Protein AF-A0A5N5MKS0-F1 (afdb_monomer_lite)

pLDDT: mean 75.59, std 17.64, range [31.53, 95.44]

Sequence (268 aa):
MIFVGVRLFLLSFLGSSYALIPKCFQMKEEIYHLQHSLISESNVTTLADGNGLYDPECDPSGLFKAKQCNNSDVCWCVDSAGVRQSDNGDRNLQCEEPAGQNWVRIEMKHKETSNPLEPSQLQRAIASAIQERDNVDPNLNSKTEVKYDVDARLITIEVRKNPDDQTQDLSLLTYYMEKDVVVQSLFNDQMKFEPTVEGEKLEIESIMVYYVDEKEPTKSKQTLTTGFLTATGVFVMATCVGLLILFLIRRQKRNQYEKAQTSEMEEI

Secondary structure (DSSP, 8-state):
------------------PPPPHHHHHHHHHHHHHHSS---TTHHHHHHHTT-----B-TTSPBPSEEE-TTS-EEEB-TT--B-S--B-TT---PPPPPEEEEEEEEEEPP-SSPPPHHHHHHHHHHHHHTSTTS-TTGGGGEEEEEETTTTEEEEEEEPPTT-TT--HHHHHHHHHHHHHT-TTSTT------EETTEE--EEEEEEEEEESS----------THHHHHHHHHHHHHHHHHHHHHHHHHHHHHHHHHHHHHTTS--

InterPro domains:
  IPR000716 Thyroglobulin type-1 [PF00086] (44-92)
  IPR000716 Thyroglobulin type-1 [PS00484] (54-82)
  IPR000716 Thyroglobulin type-1 [PS51162] (21-95)
  IPR000716 Thyroglobulin type-1 [SM00211] (55-99)
  IPR000716 Thyroglobulin type-1 [cd00191] (23-84)
  IPR036857 Thyroglobulin type-1 superfamily [G3DSA:4.10.800.10] (23-97)
  IPR036857 Thyroglobulin type-1 superfamily [SSF57610] (30-98)
  IPR043406 Transmembrane glycoprotein EPCAM/Trop-2 [PTHR14168] (42-267)
  IPR049420 EPCAM/Trop-2, C-terminal [PF21283] (102-213)

Foldseek 3Di:
DDDDDDDPDDDDDDPPPPPFQAPLVVLQVVLVCVVVVDPPDPCSQVVQVVVLGDNFDADPVSWGDQWGADPVQWIFGAARLSGTLADTDGPPFDGDHHFAFQKKKKKWAWDDDPDQADFVLVQVLVLVLLCPPPPDDVPQSVAWDWGADRVRSMIMIMTGDDPVDPPDHVSSSVSVLQCLQVVDPPDDDDHRSFGAGPNDTIRTDDMDMDTHGPDRRDYGPDPPDPVVVVVVVVVVVVVVVVVVVVVVVVVVVVVVVVVVVVVVVVPD

Radius of gyration: 33.26 Å; chains: 1; bounding box: 76×48×132 Å

Organism: Pangasianodon hypophthalmus (NCBI:txid310915)

Structure (mmCIF, N/CA/C/O backbone):
data_AF-A0A5N5MKS0-F1
#
_entry.id   AF-A0A5N5MKS0-F1
#
loop_
_atom_site.group_PDB
_atom_site.id
_atom_site.type_symbol
_atom_site.label_atom_id
_atom_site.label_alt_id
_atom_site.label_comp_id
_atom_site.label_asym_id
_atom_site.label_entity_id
_atom_site.label_seq_id
_atom_site.pdbx_PDB_ins_code
_atom_site.Cartn_x
_atom_site.Cartn_y
_atom_site.Cartn_z
_atom_site.occupancy
_atom_site.B_iso_or_equiv
_atom_site.auth_seq_id
_atom_site.auth_comp_id
_atom_site.auth_asym_id
_atom_site.auth_atom_id
_atom_site.pdbx_PDB_model_num
ATOM 1 N N . MET A 1 1 ? 50.842 -13.269 32.627 1.00 35.91 1 MET A N 1
ATOM 2 C CA . MET A 1 1 ? 49.397 -13.585 32.683 1.00 35.91 1 MET A CA 1
ATOM 3 C C . MET A 1 1 ? 48.775 -12.574 33.642 1.00 35.91 1 MET A C 1
ATOM 5 O O . MET A 1 1 ? 48.869 -12.780 34.836 1.00 35.91 1 MET A O 1
ATOM 9 N N . ILE A 1 2 ? 48.462 -11.326 33.278 1.00 32.47 2 ILE A N 1
ATOM 10 C CA . ILE A 1 2 ? 47.401 -10.824 32.380 1.00 32.47 2 ILE A CA 1
ATOM 11 C C . ILE A 1 2 ? 46.098 -11.615 32.524 1.00 32.47 2 ILE A C 1
ATOM 13 O O . ILE A 1 2 ? 45.959 -12.638 31.872 1.00 32.47 2 ILE A O 1
ATOM 17 N N . PHE A 1 3 ? 45.198 -11.133 33.385 1.00 31.53 3 PHE A N 1
ATOM 18 C CA . PHE A 1 3 ? 43.784 -10.866 33.082 1.00 31.53 3 PHE A CA 1
ATOM 19 C C . PHE A 1 3 ? 43.239 -9.944 34.190 1.00 31.53 3 PHE A C 1
ATOM 21 O O . PHE A 1 3 ? 42.878 -10.383 35.277 1.00 31.53 3 PHE A O 1
ATOM 28 N N . VAL A 1 4 ? 43.262 -8.635 33.927 1.00 37.81 4 VAL A N 1
ATOM 29 C CA . VAL A 1 4 ? 42.547 -7.622 34.715 1.00 37.81 4 VAL A CA 1
ATOM 30 C C . VAL A 1 4 ? 41.103 -7.634 34.219 1.00 37.81 4 VAL A C 1
ATOM 32 O O . VAL A 1 4 ? 40.864 -7.435 33.030 1.00 37.81 4 VAL A O 1
ATOM 35 N N . GLY A 1 5 ? 40.158 -7.915 35.117 1.00 38.06 5 GLY A N 1
ATOM 36 C CA . GLY A 1 5 ? 38.727 -7.894 34.828 1.00 38.06 5 GLY A CA 1
ATOM 37 C C . GLY A 1 5 ? 38.269 -6.495 34.427 1.00 38.06 5 GLY A C 1
ATOM 38 O O . GLY A 1 5 ? 38.367 -5.549 35.207 1.00 38.06 5 GLY A O 1
ATOM 39 N N . VAL A 1 6 ? 37.770 -6.368 33.200 1.00 35.69 6 VAL A N 1
ATOM 40 C CA . VAL A 1 6 ? 37.186 -5.138 32.668 1.00 35.69 6 VAL A CA 1
ATOM 41 C C . VAL A 1 6 ? 35.664 -5.285 32.644 1.00 35.69 6 VAL A C 1
ATOM 43 O O . VAL A 1 6 ? 35.131 -6.121 31.928 1.00 35.69 6 VAL A O 1
ATOM 46 N N . ARG A 1 7 ? 35.018 -4.410 33.426 1.00 38.38 7 ARG A N 1
ATOM 47 C CA . ARG A 1 7 ? 33.673 -3.821 33.272 1.00 38.38 7 ARG A CA 1
ATOM 48 C C . ARG A 1 7 ? 32.460 -4.750 33.115 1.00 38.38 7 ARG A C 1
ATOM 50 O O . ARG A 1 7 ? 32.140 -5.192 32.021 1.00 38.38 7 ARG A O 1
ATOM 57 N N . LEU A 1 8 ? 31.630 -4.769 34.159 1.00 33.78 8 LEU A N 1
ATOM 58 C CA . LEU A 1 8 ? 30.174 -4.732 33.996 1.00 33.78 8 LEU A CA 1
ATOM 59 C C . LEU A 1 8 ? 29.645 -3.490 34.732 1.00 33.78 8 LEU A C 1
ATOM 61 O O . LEU A 1 8 ? 29.264 -3.539 35.896 1.00 33.78 8 LEU A O 1
ATOM 65 N N . PHE A 1 9 ? 29.741 -2.339 34.066 1.00 37.03 9 PHE A N 1
ATOM 66 C CA . PHE A 1 9 ? 29.110 -1.088 34.486 1.00 37.03 9 PHE A CA 1
ATOM 67 C C . PHE A 1 9 ? 27.905 -0.854 33.568 1.00 37.03 9 PHE A C 1
ATOM 69 O O . PHE A 1 9 ? 28.087 -0.754 32.360 1.00 37.03 9 PHE A O 1
ATOM 76 N N . LEU A 1 10 ? 26.715 -0.801 34.177 1.00 40.38 10 LEU A N 1
ATOM 77 C CA . LEU A 1 10 ? 25.521 -0.037 33.786 1.00 40.38 10 LEU A CA 1
ATOM 78 C C . LEU A 1 10 ? 25.235 0.151 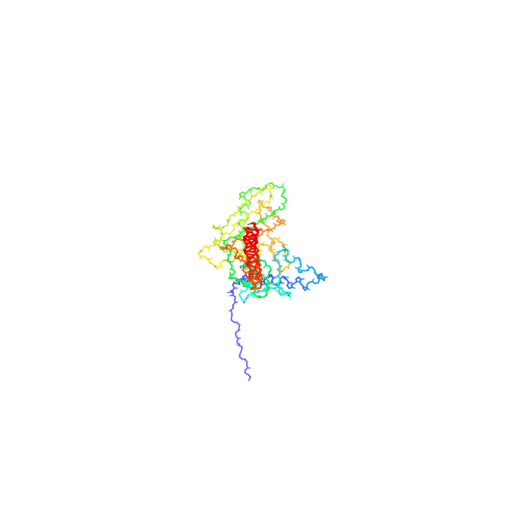32.288 1.00 40.38 10 LEU A C 1
ATOM 80 O O . LEU A 1 10 ? 25.813 1.041 31.682 1.00 40.38 10 LEU A O 1
ATOM 84 N N . LEU A 1 11 ? 24.209 -0.539 31.778 1.00 35.16 11 LEU A N 1
ATOM 85 C CA . LEU A 1 11 ? 23.226 0.025 30.837 1.00 35.16 11 LEU A CA 1
ATOM 86 C C . LEU A 1 11 ? 21.873 -0.692 31.024 1.00 35.16 11 LEU A C 1
ATOM 88 O O . LEU A 1 11 ? 21.453 -1.523 30.228 1.00 35.16 11 LEU A O 1
ATOM 92 N N . SER A 1 12 ? 21.192 -0.377 32.122 1.00 39.47 12 SER A N 1
ATOM 93 C CA . SER A 1 12 ? 19.728 -0.375 32.165 1.00 39.47 12 SER A CA 1
ATOM 94 C C . SER A 1 12 ? 19.246 0.960 31.582 1.00 39.47 12 SER A C 1
ATOM 96 O O . SER A 1 12 ? 19.835 1.990 31.906 1.00 39.47 12 SER A O 1
ATOM 98 N N . PHE A 1 13 ? 18.178 0.922 3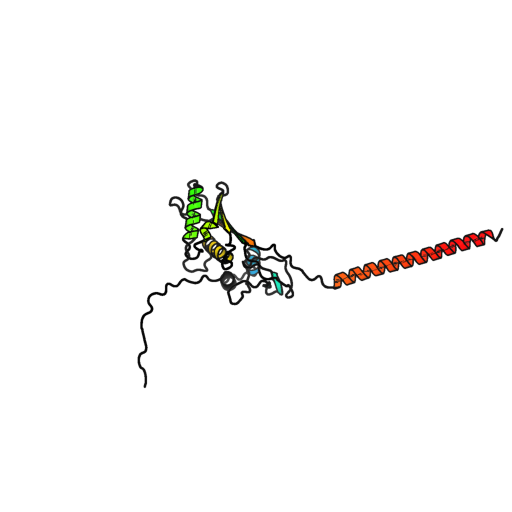0.777 1.00 38.88 13 PHE A N 1
ATOM 99 C CA . PHE A 1 13 ? 17.550 2.026 30.025 1.00 38.88 13 PHE A CA 1
ATOM 100 C C . PHE A 1 13 ? 18.189 2.390 28.674 1.00 38.88 13 PHE A C 1
ATOM 102 O O . PHE A 1 13 ? 18.717 3.479 28.479 1.00 38.88 13 PHE A O 1
ATOM 109 N N . LEU A 1 14 ? 18.017 1.510 27.689 1.00 36.91 14 LEU A N 1
ATOM 110 C CA . LEU A 1 14 ? 17.655 1.959 26.347 1.00 36.91 14 LEU A CA 1
ATOM 111 C C . LEU A 1 14 ? 16.254 1.412 26.089 1.00 36.91 14 LEU A C 1
ATOM 113 O O . LEU A 1 14 ? 16.082 0.204 25.940 1.00 36.91 14 LEU A O 1
ATOM 117 N N . GLY A 1 15 ? 15.249 2.289 26.102 1.00 38.56 15 GLY A N 1
ATOM 118 C CA . GLY A 1 15 ? 13.992 1.978 25.438 1.00 38.56 15 GLY A CA 1
ATOM 119 C C . GLY A 1 15 ? 14.334 1.689 23.982 1.00 38.56 15 GLY A C 1
ATOM 120 O O . GLY A 1 15 ? 14.741 2.599 23.262 1.00 38.56 15 GLY A O 1
ATOM 121 N N . SER A 1 16 ? 14.271 0.419 23.580 1.00 37.59 16 SER A N 1
ATOM 122 C CA . SER A 1 16 ? 14.298 0.068 22.164 1.00 37.59 16 SER A CA 1
ATOM 123 C C . SER A 1 16 ? 13.026 0.634 21.559 1.00 37.59 16 SER A C 1
ATOM 125 O O . SER A 1 16 ? 11.968 0.022 21.643 1.00 37.59 16 SER A O 1
ATOM 127 N N . SER A 1 17 ? 13.130 1.826 20.975 1.00 49.12 17 SER A N 1
ATOM 128 C CA . SER A 1 17 ? 12.312 2.134 19.814 1.00 49.12 17 SER A CA 1
ATOM 129 C C . SER A 1 17 ? 12.740 1.119 18.759 1.00 49.12 17 SER A C 1
ATOM 131 O O . SER A 1 17 ? 13.840 1.212 18.209 1.00 49.12 17 SER A O 1
ATOM 133 N N . TYR A 1 18 ? 11.965 0.047 18.609 1.00 57.47 18 TYR A N 1
ATOM 134 C CA . TYR A 1 18 ? 12.180 -0.906 17.534 1.00 57.47 18 TYR A CA 1
ATOM 135 C C . TYR A 1 18 ? 11.957 -0.133 16.235 1.00 57.47 18 TYR A C 1
ATOM 137 O O . TYR A 1 18 ? 10.844 0.299 15.955 1.00 57.47 18 TYR A O 1
ATOM 145 N N . ALA A 1 19 ? 13.022 0.101 15.469 1.00 68.69 19 ALA A N 1
ATOM 146 C CA . ALA A 1 19 ? 12.875 0.673 14.141 1.00 68.69 19 ALA A CA 1
ATOM 147 C C . ALA A 1 19 ? 12.018 -0.284 13.299 1.00 68.69 19 ALA A C 1
ATOM 149 O O . ALA A 1 19 ? 12.316 -1.479 13.229 1.00 68.69 19 ALA A O 1
ATOM 150 N N . LEU A 1 20 ? 10.947 0.236 12.698 1.00 76.00 20 LEU A N 1
ATOM 151 C CA . LEU A 1 20 ? 10.083 -0.534 11.806 1.00 76.00 20 LEU A CA 1
ATOM 152 C C . LEU A 1 20 ? 10.896 -1.087 10.634 1.00 76.00 20 LEU A C 1
ATOM 154 O O . LEU A 1 20 ? 11.768 -0.407 10.089 1.00 76.00 20 LEU A O 1
ATOM 158 N N . ILE A 1 21 ? 10.590 -2.319 10.232 1.00 85.44 21 ILE A N 1
ATOM 159 C CA . ILE A 1 21 ? 11.259 -2.969 9.105 1.00 85.44 21 ILE A CA 1
ATOM 160 C C . ILE A 1 21 ? 10.621 -2.441 7.816 1.00 85.44 21 ILE A C 1
ATOM 162 O O . ILE A 1 21 ? 9.408 -2.552 7.681 1.00 85.44 21 ILE A O 1
ATOM 166 N N . PRO A 1 22 ? 11.373 -1.911 6.841 1.00 89.31 22 PRO A N 1
ATOM 167 C CA . PRO A 1 22 ? 10.812 -1.431 5.577 1.00 89.31 22 PRO A CA 1
ATOM 168 C C . PRO A 1 22 ? 9.975 -2.481 4.824 1.00 89.31 22 PRO A C 1
ATOM 170 O O . PRO A 1 22 ? 10.299 -3.673 4.834 1.00 89.31 22 PRO A O 1
ATOM 173 N N . LYS A 1 23 ? 8.931 -2.030 4.113 1.00 88.81 23 LYS A N 1
ATOM 174 C CA . LYS A 1 23 ? 7.968 -2.892 3.401 1.00 88.81 23 LYS A CA 1
ATOM 175 C C . LYS A 1 23 ? 8.647 -3.867 2.434 1.00 88.81 23 LYS A C 1
ATOM 177 O O . LYS A 1 23 ? 8.307 -5.047 2.425 1.00 88.81 23 LYS A O 1
ATOM 182 N N . CYS A 1 24 ? 9.633 -3.406 1.660 1.00 92.19 24 CYS A N 1
ATOM 183 C CA . CYS A 1 24 ? 10.314 -4.252 0.675 1.00 92.19 24 CYS A CA 1
ATOM 184 C C . CYS A 1 24 ? 11.012 -5.456 1.327 1.00 92.19 24 CYS A C 1
ATOM 186 O O . CYS A 1 24 ? 10.908 -6.577 0.833 1.00 92.19 24 CYS A O 1
ATOM 188 N N . PHE A 1 25 ? 11.683 -5.253 2.467 1.00 92.31 25 PHE A N 1
ATOM 189 C CA . PHE A 1 25 ? 12.343 -6.344 3.187 1.00 92.31 25 PHE A CA 1
ATOM 190 C C . PHE A 1 25 ? 11.342 -7.331 3.784 1.00 92.31 25 PHE A C 1
ATOM 192 O O . PHE A 1 25 ? 11.538 -8.535 3.639 1.00 92.31 25 PHE A O 1
ATOM 199 N N . GLN A 1 26 ? 10.253 -6.841 4.381 1.00 88.25 26 GLN A N 1
ATOM 200 C CA . GLN A 1 26 ? 9.206 -7.715 4.919 1.00 88.25 26 GLN A CA 1
ATOM 201 C C . GLN A 1 26 ? 8.570 -8.579 3.822 1.00 88.25 26 GLN A C 1
ATOM 203 O O . GLN A 1 26 ? 8.389 -9.780 3.992 1.00 88.25 26 GLN A O 1
ATOM 208 N N . MET A 1 27 ? 8.266 -7.976 2.673 1.00 88.12 27 MET A N 1
ATOM 209 C CA . MET A 1 27 ? 7.697 -8.666 1.517 1.00 88.12 27 MET A CA 1
ATOM 210 C C . MET A 1 27 ? 8.654 -9.721 0.946 1.00 88.12 27 MET A C 1
ATOM 212 O O . MET A 1 27 ? 8.239 -10.817 0.567 1.00 88.12 27 MET A O 1
ATOM 216 N N . LYS A 1 28 ? 9.955 -9.418 0.927 1.00 90.12 28 LYS A N 1
ATOM 217 C CA . LYS A 1 28 ? 10.993 -10.367 0.521 1.00 90.12 28 LYS A CA 1
ATOM 218 C C . LYS A 1 28 ? 11.075 -11.576 1.446 1.00 90.12 28 LYS A C 1
ATOM 220 O O . LYS A 1 28 ? 11.173 -12.707 0.975 1.00 90.12 28 LYS A O 1
ATOM 225 N N . GLU A 1 29 ? 11.031 -11.340 2.752 1.00 87.62 29 GLU A N 1
ATOM 226 C CA . GLU A 1 29 ? 11.026 -12.396 3.763 1.00 87.62 29 GLU A CA 1
ATOM 227 C C . GLU A 1 29 ? 9.759 -13.257 3.670 1.00 87.62 29 GLU A C 1
ATOM 229 O O . GLU A 1 29 ? 9.851 -14.483 3.674 1.00 87.62 29 GLU A O 1
ATOM 234 N N . GLU A 1 30 ? 8.591 -12.641 3.478 1.00 83.56 30 GLU A N 1
ATOM 235 C CA . GLU A 1 30 ? 7.330 -13.350 3.249 1.00 83.56 30 GLU A CA 1
ATOM 236 C C . GLU A 1 30 ? 7.415 -14.293 2.049 1.00 83.56 30 GLU A C 1
ATOM 238 O O . GLU A 1 30 ? 7.111 -15.480 2.168 1.00 83.56 30 GLU A O 1
ATOM 243 N N . ILE A 1 31 ? 7.886 -13.797 0.905 1.00 82.75 31 ILE A N 1
ATOM 244 C CA . ILE A 1 31 ? 8.053 -14.624 -0.290 1.00 82.75 31 ILE A CA 1
ATOM 245 C C . ILE A 1 31 ? 9.075 -15.732 -0.063 1.00 82.75 31 ILE A C 1
ATOM 247 O O . ILE A 1 31 ? 8.827 -16.873 -0.460 1.00 82.75 31 ILE A O 1
ATOM 251 N N . TYR A 1 32 ? 10.188 -15.439 0.610 1.00 84.69 32 TYR A N 1
ATOM 252 C CA . TYR A 1 32 ? 11.166 -16.456 0.971 1.00 84.69 32 TYR A CA 1
ATOM 253 C C . TYR A 1 32 ? 10.519 -17.564 1.814 1.00 84.69 32 TYR A C 1
ATOM 255 O O . TYR A 1 32 ? 10.655 -18.744 1.484 1.00 84.69 32 TYR A O 1
ATOM 263 N N . HIS A 1 33 ? 9.750 -17.216 2.847 1.00 81.19 33 HIS A N 1
ATOM 264 C CA . HIS A 1 33 ? 9.039 -18.196 3.663 1.00 81.19 33 HIS A CA 1
ATOM 265 C C . HIS A 1 33 ? 8.008 -18.982 2.857 1.00 81.19 33 HIS A C 1
ATOM 267 O O . HIS A 1 33 ? 7.977 -20.205 2.972 1.00 81.19 33 HIS A O 1
ATOM 273 N N . LEU A 1 34 ? 7.209 -18.332 2.012 1.00 77.69 34 LEU A N 1
ATOM 274 C CA . LEU A 1 34 ? 6.212 -19.006 1.177 1.00 77.69 34 LEU A CA 1
ATOM 275 C C . LEU A 1 34 ? 6.854 -19.998 0.198 1.00 77.69 34 LEU A C 1
ATOM 277 O O . LEU A 1 34 ? 6.353 -21.108 0.031 1.00 77.69 34 LEU A O 1
ATOM 281 N N . GLN A 1 35 ? 7.995 -19.641 -0.397 1.00 75.38 35 GLN A N 1
ATOM 282 C CA . GLN A 1 35 ? 8.749 -20.526 -1.289 1.00 75.38 35 GLN A CA 1
ATOM 283 C C . GLN A 1 35 ? 9.356 -21.735 -0.556 1.00 75.38 35 GLN A C 1
ATOM 285 O O . GLN A 1 35 ? 9.439 -22.819 -1.133 1.00 75.38 35 GLN A O 1
ATOM 290 N N . HIS A 1 36 ? 9.773 -21.570 0.704 1.00 74.62 36 HIS A N 1
ATOM 291 C CA . HIS A 1 36 ? 10.476 -22.610 1.469 1.00 74.62 36 HIS A CA 1
ATOM 292 C C . HIS A 1 36 ? 9.567 -23.428 2.409 1.00 74.62 36 HIS A C 1
ATOM 294 O O . HIS A 1 36 ? 9.970 -24.500 2.857 1.00 74.62 36 HIS A O 1
ATOM 300 N N . SER A 1 37 ? 8.333 -22.988 2.680 1.00 66.69 37 SER A N 1
ATOM 301 C CA . SER A 1 37 ? 7.398 -23.630 3.627 1.00 66.69 37 SER A CA 1
ATOM 302 C C . SER A 1 37 ? 6.598 -24.816 3.058 1.00 66.69 37 SER A C 1
ATOM 304 O O . SER A 1 37 ? 5.510 -25.116 3.534 1.00 66.69 37 SER A O 1
ATOM 306 N N . LEU A 1 38 ? 7.147 -25.565 2.095 1.00 54.62 38 LEU A N 1
ATOM 307 C CA . LEU A 1 38 ? 6.619 -26.878 1.677 1.00 54.62 38 LEU A CA 1
ATOM 308 C C . LEU A 1 38 ? 5.167 -26.899 1.145 1.00 54.62 38 LEU A C 1
ATOM 310 O O . LEU A 1 38 ? 4.448 -27.872 1.369 1.00 54.62 38 LEU A O 1
ATOM 314 N N . ILE A 1 39 ? 4.753 -25.918 0.339 1.00 52.16 39 ILE A N 1
ATOM 315 C CA . ILE A 1 39 ? 3.752 -26.197 -0.704 1.00 52.16 39 ILE A CA 1
ATOM 316 C C . ILE A 1 39 ? 4.515 -26.335 -2.016 1.00 52.16 39 ILE A C 1
ATOM 318 O O . ILE A 1 39 ? 4.877 -25.362 -2.670 1.00 52.16 39 ILE A O 1
ATOM 322 N N . SER A 1 40 ? 4.792 -27.589 -2.374 1.00 43.19 40 SER A N 1
ATOM 323 C CA . SER A 1 40 ? 5.250 -28.001 -3.700 1.00 43.19 40 SER A CA 1
ATOM 324 C C . SER A 1 40 ? 4.122 -27.798 -4.716 1.00 43.19 40 SER A C 1
ATOM 326 O O . SER A 1 40 ? 3.605 -28.748 -5.290 1.00 43.19 40 SER A O 1
ATOM 328 N N . GLU A 1 41 ? 3.713 -26.555 -4.939 1.00 46.56 41 GLU A N 1
ATOM 329 C CA . GLU A 1 41 ? 2.903 -26.213 -6.093 1.00 46.56 41 GLU A CA 1
ATOM 330 C C . GLU A 1 41 ? 3.633 -25.169 -6.917 1.00 46.56 41 GLU A C 1
ATOM 332 O O . GLU A 1 41 ? 3.980 -24.083 -6.460 1.00 46.56 41 GLU A O 1
ATOM 337 N N . SER A 1 42 ? 3.786 -25.489 -8.193 1.00 47.41 42 SER A N 1
ATOM 338 C CA . SER A 1 42 ? 4.173 -24.615 -9.299 1.00 47.41 42 SER A CA 1
ATOM 339 C C . SER A 1 42 ? 3.286 -23.362 -9.476 1.00 47.41 42 SER A C 1
ATOM 341 O O . SER A 1 42 ? 3.369 -22.709 -10.511 1.00 47.41 42 SER A O 1
ATOM 343 N N . ASN A 1 43 ? 2.442 -23.030 -8.492 1.00 46.72 43 ASN A N 1
ATOM 344 C CA . ASN A 1 43 ? 1.451 -21.955 -8.487 1.00 46.72 43 ASN A CA 1
ATOM 345 C C . ASN A 1 43 ? 1.799 -20.802 -7.523 1.00 46.72 43 ASN A C 1
ATOM 347 O O . ASN A 1 43 ? 1.079 -19.809 -7.481 1.00 46.72 43 ASN A O 1
ATOM 351 N N . VAL A 1 44 ? 2.895 -20.878 -6.753 1.00 50.31 44 VAL A N 1
ATOM 352 C CA . VAL A 1 44 ? 3.285 -19.776 -5.841 1.00 50.31 44 VAL A CA 1
ATOM 353 C C . VAL A 1 44 ? 3.565 -18.483 -6.620 1.00 50.31 44 VAL A C 1
ATOM 355 O O . VAL A 1 44 ? 3.215 -17.399 -6.166 1.00 50.31 44 VAL A O 1
ATOM 358 N N . THR A 1 45 ? 4.113 -18.582 -7.835 1.00 48.50 45 THR A N 1
ATOM 359 C CA . THR A 1 45 ? 4.379 -17.415 -8.691 1.00 48.50 45 THR A CA 1
ATOM 360 C C . THR A 1 45 ? 3.095 -16.761 -9.214 1.00 48.50 45 THR A C 1
ATOM 362 O O . THR A 1 45 ? 3.054 -15.545 -9.336 1.00 48.50 45 THR A O 1
ATOM 365 N N . THR A 1 46 ? 2.035 -17.533 -9.488 1.00 43.19 46 THR A N 1
ATOM 366 C CA . THR A 1 46 ? 0.762 -17.009 -10.021 1.00 43.19 46 THR A CA 1
ATOM 367 C C . THR A 1 46 ? -0.163 -16.460 -8.934 1.00 43.19 46 THR A C 1
ATOM 369 O O . THR A 1 46 ? -0.905 -15.517 -9.196 1.00 43.19 46 THR A O 1
ATOM 372 N N . LEU A 1 47 ? -0.103 -17.004 -7.712 1.00 42.22 47 LEU A N 1
ATOM 373 C CA . LEU A 1 47 ? -0.841 -16.486 -6.550 1.00 42.22 47 LEU A CA 1
ATOM 374 C C . LEU A 1 47 ? -0.267 -15.162 -6.036 1.00 42.22 47 LEU A C 1
ATOM 376 O O . LEU A 1 47 ? -1.013 -14.309 -5.561 1.00 42.22 47 LEU A O 1
ATOM 380 N N . ALA A 1 48 ? 1.050 -14.990 -6.146 1.00 51.56 48 ALA A N 1
ATOM 381 C CA . ALA A 1 48 ? 1.718 -13.767 -5.741 1.00 51.56 48 ALA A CA 1
ATOM 382 C C . ALA A 1 48 ? 1.368 -12.611 -6.708 1.00 51.56 48 ALA A C 1
ATOM 384 O O . ALA A 1 48 ? 0.863 -11.576 -6.268 1.00 51.56 48 ALA A O 1
ATOM 385 N N . ASP A 1 49 ? 1.501 -12.829 -8.024 1.00 49.41 49 ASP A N 1
ATOM 386 C CA . ASP A 1 49 ? 1.325 -11.788 -9.057 1.00 49.41 49 ASP A CA 1
ATOM 387 C C . ASP A 1 49 ? -0.100 -11.184 -9.078 1.00 49.41 49 ASP A C 1
ATOM 389 O O . ASP A 1 49 ? -0.281 -10.005 -9.376 1.00 49.41 49 ASP A O 1
ATOM 393 N N . GLY A 1 50 ? -1.127 -11.970 -8.721 1.00 53.12 50 GLY A N 1
ATOM 394 C CA . GLY A 1 50 ? -2.524 -11.514 -8.658 1.00 53.12 50 GLY A CA 1
ATOM 395 C C . GLY A 1 50 ? -2.894 -10.726 -7.394 1.00 53.12 50 GLY A C 1
ATOM 396 O O . GLY A 1 50 ? -3.821 -9.920 -7.433 1.00 53.12 50 GLY A O 1
ATOM 397 N N . ASN A 1 51 ? -2.156 -10.925 -6.299 1.00 59.62 51 ASN A N 1
ATOM 398 C CA . ASN A 1 51 ? -2.407 -10.289 -5.000 1.00 59.62 51 ASN A CA 1
ATOM 399 C C . ASN A 1 51 ? -1.418 -9.148 -4.701 1.00 59.62 51 ASN A C 1
ATOM 401 O O . ASN A 1 51 ? -1.365 -8.659 -3.576 1.00 59.62 51 ASN A O 1
ATOM 405 N N . GLY A 1 52 ? -0.607 -8.741 -5.684 1.00 72.00 52 GLY A N 1
ATOM 406 C CA . GLY A 1 52 ? 0.412 -7.702 -5.509 1.00 72.00 52 GLY A CA 1
ATOM 407 C C . GLY A 1 52 ? 1.654 -8.158 -4.736 1.00 72.00 52 GLY A C 1
ATOM 408 O O . GLY A 1 52 ? 2.462 -7.317 -4.347 1.00 72.00 52 GLY A O 1
ATOM 409 N N . LEU A 1 53 ? 1.831 -9.467 -4.530 1.00 79.38 53 LEU A N 1
ATOM 410 C CA . LEU A 1 53 ? 3.001 -10.052 -3.883 1.00 79.38 53 LEU A CA 1
ATOM 411 C C . LEU A 1 53 ? 3.989 -10.573 -4.951 1.00 79.38 53 LEU A C 1
ATOM 413 O O . LEU A 1 53 ? 3.599 -11.115 -5.973 1.00 79.38 53 LEU A O 1
ATOM 417 N N . TYR A 1 54 ? 5.291 -10.416 -4.762 1.00 86.56 54 TYR A N 1
ATOM 418 C CA . TYR A 1 54 ? 6.346 -10.877 -5.673 1.00 86.56 54 TYR A CA 1
ATOM 419 C C . TYR A 1 54 ? 7.680 -10.834 -4.922 1.00 86.56 54 TYR A C 1
ATOM 421 O O . TYR A 1 54 ? 7.765 -10.143 -3.912 1.00 86.56 54 TYR A O 1
ATOM 429 N N . ASP A 1 55 ? 8.708 -11.563 -5.371 1.00 90.12 55 ASP A N 1
ATOM 430 C CA . ASP A 1 55 ? 10.060 -11.459 -4.788 1.00 90.12 55 ASP A CA 1
ATOM 431 C C . ASP A 1 55 ? 10.676 -10.109 -5.186 1.00 90.12 55 ASP A C 1
ATOM 433 O O . ASP A 1 55 ? 11.009 -9.935 -6.364 1.00 90.12 55 ASP A O 1
ATOM 437 N N . PRO A 1 56 ? 10.788 -9.126 -4.273 1.00 93.12 56 PRO A N 1
ATOM 438 C CA . PRO A 1 56 ? 11.170 -7.788 -4.659 1.00 93.12 56 PRO A CA 1
ATOM 439 C C . PRO A 1 56 ? 12.691 -7.592 -4.617 1.00 93.12 56 PRO A C 1
ATOM 441 O O . PRO A 1 56 ? 13.442 -8.083 -3.757 1.00 93.12 56 PRO A O 1
ATOM 444 N N . GLU A 1 57 ? 13.162 -6.767 -5.542 1.00 93.38 57 GLU A N 1
ATOM 445 C CA . GLU A 1 57 ? 14.468 -6.142 -5.477 1.00 93.38 57 GLU A CA 1
ATOM 446 C C . GLU A 1 57 ? 14.408 -4.875 -4.624 1.00 93.38 57 GLU A C 1
ATOM 448 O O . GLU A 1 57 ? 13.849 -3.849 -5.025 1.00 93.38 57 GLU A O 1
ATOM 453 N N . CYS A 1 58 ? 15.054 -4.946 -3.464 1.00 94.25 58 CYS A N 1
ATOM 454 C CA . CYS A 1 58 ? 15.211 -3.827 -2.544 1.00 94.25 58 CYS A CA 1
ATOM 455 C C . CYS A 1 58 ? 16.597 -3.190 -2.684 1.00 94.25 58 CYS A C 1
ATOM 457 O O . CYS A 1 58 ? 17.574 -3.855 -3.053 1.00 94.25 58 CYS A O 1
ATOM 459 N N . ASP A 1 59 ? 16.695 -1.905 -2.367 1.00 92.81 59 ASP A N 1
ATOM 460 C CA . ASP A 1 59 ? 17.969 -1.231 -2.138 1.00 92.81 59 ASP A CA 1
ATOM 461 C C . ASP A 1 59 ? 18.495 -1.481 -0.699 1.00 92.81 59 ASP A C 1
ATOM 463 O O . ASP A 1 59 ? 17.817 -2.127 0.107 1.00 92.81 59 ASP A O 1
ATOM 467 N N . PRO A 1 60 ? 19.704 -1.004 -0.338 1.00 93.50 60 PRO A N 1
ATOM 468 C CA . PRO A 1 60 ? 20.252 -1.191 1.009 1.00 93.50 60 PRO A CA 1
ATOM 469 C C . PRO A 1 60 ? 19.466 -0.506 2.137 1.00 93.50 60 PRO A C 1
ATOM 471 O O . PRO A 1 60 ? 19.664 -0.856 3.297 1.00 93.50 60 PRO A O 1
ATOM 474 N N . SER A 1 61 ? 18.616 0.473 1.818 1.00 89.38 61 SER A N 1
ATOM 475 C CA . SER A 1 61 ? 17.753 1.161 2.784 1.00 89.38 61 SER A CA 1
ATOM 476 C C . SER A 1 61 ? 16.405 0.460 2.988 1.00 89.38 61 SER A C 1
ATOM 478 O O . SER A 1 61 ? 15.676 0.802 3.914 1.00 89.38 61 SER A O 1
ATOM 480 N N . GLY A 1 62 ? 16.097 -0.551 2.169 1.00 90.06 62 GLY A N 1
ATOM 481 C CA . GLY A 1 62 ? 14.836 -1.288 2.217 1.00 90.06 62 GLY A CA 1
ATOM 482 C C . GLY A 1 62 ? 13.721 -0.663 1.390 1.00 90.06 62 GLY A C 1
ATOM 483 O O . GLY A 1 62 ? 12.566 -1.059 1.542 1.00 90.06 62 GLY A O 1
ATOM 484 N N . LEU A 1 63 ? 14.054 0.274 0.500 1.00 90.81 63 LEU A N 1
ATOM 485 C CA . LEU A 1 63 ? 13.131 0.812 -0.494 1.00 90.81 63 LEU A CA 1
ATOM 486 C C . LEU A 1 63 ? 13.092 -0.091 -1.730 1.00 90.81 63 LEU A C 1
ATOM 488 O O . LEU A 1 63 ? 14.070 -0.767 -2.065 1.00 90.81 63 LEU A O 1
ATOM 492 N N . PHE A 1 64 ? 11.960 -0.088 -2.432 1.00 92.31 64 PHE A N 1
ATOM 493 C CA . PHE A 1 64 ? 11.832 -0.788 -3.705 1.00 92.31 64 PHE A CA 1
ATOM 494 C C . PHE A 1 64 ? 12.707 -0.121 -4.763 1.00 92.31 64 PHE A C 1
ATOM 496 O O . PHE A 1 64 ? 12.667 1.095 -4.956 1.00 92.31 64 PHE A O 1
ATOM 503 N N . LYS A 1 65 ? 13.460 -0.922 -5.519 1.00 92.50 65 LYS A N 1
ATOM 504 C CA . LYS A 1 65 ? 14.028 -0.423 -6.771 1.00 92.50 65 LYS A CA 1
ATOM 505 C C . LYS A 1 65 ? 12.895 -0.147 -7.758 1.00 92.50 65 LYS A C 1
ATOM 507 O O . LYS A 1 65 ? 12.003 -0.976 -7.917 1.00 92.50 65 LYS A O 1
ATOM 512 N N . ALA A 1 66 ? 12.981 0.969 -8.481 1.00 91.88 66 ALA A N 1
ATOM 513 C CA . ALA A 1 66 ? 11.966 1.362 -9.463 1.00 91.88 66 ALA A CA 1
ATOM 514 C C . ALA A 1 66 ? 11.697 0.292 -10.527 1.00 91.88 66 ALA A C 1
ATOM 516 O O . ALA A 1 66 ? 10.570 0.143 -10.983 1.00 91.88 66 ALA A O 1
ATOM 517 N N . LYS A 1 67 ? 12.736 -0.448 -10.931 1.00 92.56 67 LYS A N 1
ATOM 518 C CA . LYS A 1 67 ? 12.624 -1.589 -11.838 1.00 92.56 67 LYS A CA 1
ATOM 519 C C . LYS A 1 67 ? 12.655 -2.882 -11.038 1.00 92.56 67 LYS A C 1
ATOM 521 O O . LYS A 1 67 ? 13.625 -3.136 -10.329 1.00 92.56 67 LYS A O 1
ATOM 526 N N . GLN A 1 68 ? 11.635 -3.700 -11.239 1.00 93.62 68 GLN A N 1
ATOM 527 C CA . GLN A 1 68 ? 11.525 -5.057 -10.722 1.00 93.62 68 GLN A CA 1
ATOM 528 C C . GLN A 1 68 ? 11.604 -6.031 -11.893 1.00 93.62 68 GLN A C 1
ATOM 530 O O . GLN A 1 68 ? 11.114 -5.722 -12.980 1.00 93.62 68 GLN A O 1
ATOM 535 N N . CYS A 1 69 ? 12.242 -7.181 -11.699 1.00 91.25 69 CYS A N 1
ATOM 536 C CA . CYS A 1 69 ? 12.371 -8.206 -12.729 1.00 91.25 69 CYS A CA 1
ATOM 537 C C . CYS A 1 69 ? 12.145 -9.591 -12.124 1.00 91.25 69 CYS A C 1
ATOM 539 O O . CYS A 1 69 ? 12.568 -9.863 -11.004 1.00 91.25 69 CYS A O 1
ATOM 541 N N . ASN A 1 70 ? 11.513 -10.485 -12.883 1.00 87.00 70 ASN A N 1
ATOM 542 C CA . ASN A 1 70 ? 11.390 -11.889 -12.504 1.00 87.00 70 ASN A CA 1
ATOM 543 C C . ASN A 1 70 ? 12.522 -12.745 -13.103 1.00 87.00 70 ASN A C 1
ATOM 545 O O . ASN A 1 70 ? 13.297 -12.303 -13.952 1.00 87.00 70 ASN A O 1
ATOM 549 N N . ASN A 1 71 ? 12.575 -14.021 -12.708 1.00 82.31 71 ASN A N 1
ATOM 550 C CA . ASN A 1 71 ? 13.578 -14.985 -13.183 1.00 82.31 71 ASN A CA 1
ATOM 551 C C . ASN A 1 71 ? 13.513 -15.285 -14.696 1.00 82.31 71 ASN A C 1
ATOM 553 O O . ASN A 1 71 ? 14.419 -15.920 -15.227 1.00 82.31 71 ASN A O 1
ATOM 557 N N . SER A 1 72 ? 12.443 -14.872 -15.386 1.00 83.38 72 SER A N 1
ATOM 558 C CA . SER A 1 72 ? 12.262 -15.037 -16.837 1.00 83.38 72 SER A CA 1
ATOM 559 C C . SER A 1 72 ? 12.662 -13.787 -17.629 1.00 83.38 72 SER A C 1
ATOM 561 O O . SER A 1 72 ? 12.276 -13.652 -18.787 1.00 83.38 72 SER A O 1
ATOM 563 N N . ASP A 1 73 ? 13.408 -12.865 -17.012 1.00 85.06 73 ASP A N 1
ATOM 564 C CA . ASP A 1 73 ? 13.873 -11.602 -17.602 1.00 85.06 73 ASP A CA 1
ATOM 565 C C . ASP A 1 73 ? 12.768 -10.630 -18.022 1.00 85.06 73 ASP A C 1
ATOM 567 O O . ASP A 1 73 ? 13.014 -9.671 -18.760 1.00 85.06 73 ASP A O 1
ATOM 571 N N . VAL A 1 74 ? 11.558 -10.849 -17.510 1.00 90.00 74 VAL A N 1
ATOM 572 C CA . VAL A 1 74 ? 10.447 -9.916 -17.646 1.00 90.00 74 VAL A CA 1
ATOM 573 C C . VAL A 1 74 ? 10.553 -8.893 -16.528 1.00 90.00 74 VAL A C 1
ATOM 575 O O . VAL A 1 74 ? 10.605 -9.260 -15.354 1.00 90.00 74 VAL A O 1
ATOM 578 N N . CYS A 1 75 ? 10.566 -7.616 -16.896 1.00 91.50 75 CYS A N 1
ATOM 579 C CA . CYS A 1 75 ? 10.694 -6.502 -15.969 1.00 91.50 75 CYS A CA 1
ATOM 580 C C . CYS A 1 75 ? 9.473 -5.579 -16.012 1.00 91.50 75 CYS A C 1
ATOM 582 O O . CYS A 1 75 ? 8.788 -5.481 -17.028 1.00 91.50 75 CYS A O 1
ATOM 584 N N . TRP A 1 76 ? 9.211 -4.873 -14.919 1.00 92.12 76 TRP A N 1
ATOM 585 C CA . TRP A 1 76 ? 8.169 -3.853 -14.805 1.00 92.12 76 TRP A CA 1
ATOM 586 C C . TRP A 1 76 ? 8.625 -2.727 -13.876 1.00 92.12 76 TRP A C 1
ATOM 588 O O . TRP A 1 76 ? 9.573 -2.885 -13.104 1.00 92.12 76 TRP A O 1
ATOM 598 N N . CYS A 1 77 ? 7.959 -1.580 -13.974 1.00 91.44 77 CYS A N 1
ATOM 599 C CA . CYS A 1 77 ? 8.189 -0.454 -13.083 1.00 91.44 77 CYS A CA 1
ATOM 600 C C . CYS A 1 77 ? 7.218 -0.488 -11.903 1.00 91.44 77 CYS A C 1
ATOM 602 O O . CYS A 1 77 ? 6.053 -0.869 -12.065 1.00 91.44 77 CYS A O 1
ATOM 604 N N . VAL A 1 78 ? 7.701 -0.070 -10.736 1.00 90.56 78 VAL A N 1
ATOM 605 C CA . VAL A 1 78 ? 6.919 0.062 -9.504 1.00 90.56 78 VAL A CA 1
ATOM 606 C C . VAL A 1 78 ? 7.079 1.450 -8.888 1.00 90.56 78 VAL A C 1
ATOM 608 O O . VAL A 1 78 ? 8.076 2.132 -9.135 1.00 90.56 78 VAL A O 1
ATOM 611 N N . ASP A 1 79 ? 6.095 1.863 -8.097 1.00 88.50 79 ASP A N 1
ATOM 612 C CA . ASP A 1 79 ? 6.174 3.055 -7.248 1.00 88.50 79 ASP A CA 1
ATOM 613 C C . ASP A 1 79 ? 6.933 2.784 -5.932 1.00 88.50 79 ASP A C 1
ATOM 615 O O . ASP A 1 79 ? 7.459 1.690 -5.705 1.00 88.50 79 ASP A O 1
ATOM 619 N N . SER A 1 80 ? 7.017 3.789 -5.050 1.00 88.00 80 SER A N 1
ATOM 620 C CA . SER A 1 80 ? 7.710 3.636 -3.763 1.00 88.00 80 SER A CA 1
ATOM 621 C C . SER A 1 80 ? 7.020 2.657 -2.808 1.00 88.00 80 SER A C 1
ATOM 623 O O . SER A 1 80 ? 7.668 2.165 -1.887 1.00 88.00 80 SER A O 1
ATOM 625 N N . ALA A 1 81 ? 5.736 2.350 -3.023 1.00 89.00 81 ALA A N 1
ATOM 626 C CA . ALA A 1 81 ? 4.992 1.344 -2.273 1.00 89.00 81 ALA A CA 1
ATOM 627 C C . ALA A 1 81 ? 5.170 -0.075 -2.838 1.00 89.00 81 ALA A C 1
ATOM 629 O O . ALA A 1 81 ? 4.612 -1.023 -2.270 1.00 89.00 81 ALA A O 1
ATOM 630 N N . GLY A 1 82 ? 5.928 -0.225 -3.930 1.00 89.38 82 GLY A N 1
ATOM 631 C CA . GLY A 1 82 ? 6.154 -1.488 -4.621 1.00 89.38 82 GLY A CA 1
ATOM 632 C C . GLY A 1 82 ? 4.994 -1.907 -5.525 1.00 89.38 82 GLY A C 1
ATOM 633 O O . GLY A 1 82 ? 4.985 -3.052 -5.981 1.00 89.38 82 GLY A O 1
ATOM 634 N N . VAL A 1 83 ? 4.028 -1.023 -5.795 1.00 88.44 83 VAL A N 1
ATOM 635 C CA . VAL A 1 83 ? 2.885 -1.313 -6.667 1.00 88.44 83 VAL A CA 1
ATOM 636 C C . VAL A 1 83 ? 3.271 -1.088 -8.116 1.00 88.44 83 VAL A C 1
ATOM 638 O O . VAL A 1 83 ? 3.980 -0.151 -8.471 1.00 88.44 83 VAL A O 1
ATOM 641 N N . ARG A 1 84 ? 2.815 -1.993 -8.975 1.00 88.38 84 ARG A N 1
ATOM 642 C CA . ARG A 1 84 ? 3.132 -2.017 -10.398 1.00 88.38 84 ARG A CA 1
ATOM 643 C C . ARG A 1 84 ? 2.494 -0.846 -11.154 1.00 88.38 84 ARG A C 1
ATOM 645 O O . ARG A 1 84 ? 1.281 -0.688 -11.135 1.00 88.38 84 ARG A O 1
ATOM 652 N N . GLN A 1 85 ? 3.315 -0.119 -11.915 1.00 86.56 85 GLN A N 1
ATOM 653 C CA . GLN A 1 85 ? 2.925 1.076 -12.681 1.00 86.56 85 GLN A CA 1
ATOM 654 C C . GLN A 1 85 ? 3.102 0.929 -14.205 1.00 86.56 85 GLN A C 1
ATOM 656 O O . GLN A 1 85 ? 2.811 1.853 -14.965 1.00 86.56 85 GLN A O 1
ATOM 661 N N . SER A 1 86 ? 3.591 -0.219 -14.692 1.00 86.62 86 SER A N 1
ATOM 662 C CA . SER A 1 86 ? 3.821 -0.433 -16.126 1.00 86.62 86 SER A CA 1
ATOM 663 C C . SER A 1 86 ? 3.441 -1.822 -16.631 1.00 86.62 86 SER A C 1
ATOM 665 O O . SER A 1 86 ? 3.401 -2.805 -15.886 1.00 86.62 86 SER A O 1
ATOM 667 N N . ASP A 1 87 ? 3.285 -1.927 -17.950 1.00 86.38 87 ASP A N 1
ATOM 668 C CA . ASP A 1 87 ? 3.297 -3.204 -18.661 1.00 86.38 87 ASP A CA 1
ATOM 669 C C . ASP A 1 87 ? 4.669 -3.889 -18.569 1.00 86.38 87 ASP A C 1
ATOM 671 O O . ASP A 1 87 ? 5.669 -3.292 -18.153 1.00 86.38 87 ASP A O 1
ATOM 675 N N . ASN A 1 88 ? 4.695 -5.167 -18.944 1.00 89.19 88 ASN A N 1
ATOM 676 C CA . ASN A 1 88 ? 5.910 -5.970 -18.998 1.00 89.19 88 ASN A CA 1
ATOM 677 C C . ASN A 1 88 ? 6.869 -5.424 -20.067 1.00 89.19 88 ASN A C 1
ATOM 679 O O . ASN A 1 88 ? 6.474 -5.114 -21.193 1.00 89.19 88 ASN A O 1
ATOM 683 N N . GLY A 1 89 ? 8.143 -5.345 -19.712 1.00 88.44 89 GLY A N 1
ATOM 684 C CA . GLY A 1 89 ? 9.258 -5.021 -20.586 1.00 88.44 89 GLY A CA 1
ATOM 685 C C . GLY A 1 89 ? 10.390 -6.032 -20.434 1.00 88.44 89 GLY A C 1
ATOM 686 O O . GLY A 1 89 ? 10.289 -7.002 -19.685 1.00 88.44 89 GLY A O 1
ATOM 687 N N . ASP A 1 90 ? 11.474 -5.793 -21.162 1.00 90.06 90 ASP A N 1
ATOM 688 C CA . ASP A 1 90 ? 12.718 -6.548 -21.033 1.00 90.06 90 ASP A CA 1
ATOM 689 C C . ASP A 1 90 ? 13.669 -5.874 -20.024 1.00 90.06 90 ASP A C 1
ATOM 691 O O . ASP A 1 90 ? 13.353 -4.859 -19.394 1.00 90.06 90 ASP A O 1
ATOM 695 N N . ARG A 1 91 ? 14.893 -6.396 -19.899 1.00 88.06 91 ARG A N 1
ATOM 696 C CA . ARG A 1 91 ? 15.933 -5.819 -19.028 1.00 88.06 91 ARG A CA 1
ATOM 697 C C . ARG A 1 91 ? 16.334 -4.382 -19.390 1.00 88.06 91 ARG A C 1
ATOM 699 O O . ARG A 1 91 ? 16.891 -3.691 -18.529 1.00 88.06 91 ARG A O 1
ATOM 706 N N . ASN A 1 92 ? 16.059 -3.930 -20.617 1.00 88.19 92 ASN A N 1
ATOM 707 C CA . ASN A 1 92 ? 16.358 -2.576 -21.085 1.00 88.19 92 ASN A CA 1
ATOM 708 C C . ASN A 1 92 ? 15.282 -1.561 -20.681 1.00 88.19 92 ASN A C 1
ATOM 710 O O . ASN A 1 92 ? 15.495 -0.363 -20.895 1.00 88.19 92 ASN A O 1
ATOM 714 N N . LEU A 1 93 ? 14.172 -2.013 -20.081 1.00 89.50 93 LEU A N 1
ATOM 715 C CA . LEU A 1 93 ? 13.144 -1.148 -19.516 1.00 89.50 93 LEU A CA 1
ATOM 716 C C . LEU A 1 93 ? 13.787 -0.109 -18.588 1.00 89.50 93 LEU A C 1
ATOM 718 O O . LEU A 1 93 ? 14.555 -0.445 -17.681 1.00 89.50 93 LEU A O 1
ATOM 722 N N . GLN A 1 94 ? 13.485 1.159 -18.854 1.00 90.31 94 GLN A N 1
ATOM 723 C CA . GLN A 1 94 ? 13.915 2.286 -18.039 1.00 90.31 94 GLN A CA 1
ATOM 724 C C . GLN A 1 94 ? 12.740 2.714 -17.174 1.00 90.31 94 GLN A C 1
ATOM 726 O O . GLN A 1 94 ? 11.683 3.064 -17.699 1.00 90.31 94 GLN A O 1
ATOM 731 N N . CYS A 1 95 ? 12.945 2.678 -15.864 1.00 88.50 95 CYS A N 1
ATOM 732 C CA . CYS A 1 95 ? 11.986 3.169 -14.892 1.00 88.50 95 CYS A CA 1
ATOM 733 C C . CYS A 1 95 ? 12.518 4.481 -14.325 1.00 88.50 95 CYS A C 1
ATOM 735 O O . CYS A 1 95 ? 13.705 4.592 -14.011 1.00 88.50 95 CYS A O 1
ATOM 737 N N . GLU A 1 96 ? 11.644 5.476 -14.247 1.00 84.19 96 GLU A N 1
ATOM 738 C CA . GLU A 1 96 ? 11.933 6.719 -13.539 1.00 84.19 96 GLU A CA 1
ATOM 739 C C . GLU A 1 96 ? 12.009 6.450 -12.030 1.00 84.19 96 GLU A C 1
ATOM 741 O O . GLU A 1 96 ? 11.685 5.358 -11.564 1.00 84.19 96 GLU A O 1
ATOM 746 N N . GLU A 1 97 ? 12.477 7.430 -11.262 1.00 78.50 97 GLU A N 1
ATOM 747 C CA . GLU A 1 97 ? 12.496 7.320 -9.804 1.00 78.50 97 GLU A CA 1
ATOM 748 C C . GLU A 1 97 ? 11.075 7.051 -9.266 1.00 78.50 97 GLU A C 1
ATOM 750 O O . GLU A 1 97 ? 10.128 7.680 -9.758 1.00 78.50 97 GLU A O 1
ATOM 755 N N . PRO A 1 98 ? 10.899 6.130 -8.295 1.00 71.00 98 PRO A N 1
ATOM 756 C CA . PRO A 1 98 ? 9.574 5.739 -7.833 1.00 71.00 98 PRO A CA 1
ATOM 757 C C . PRO A 1 98 ? 8.837 6.951 -7.260 1.00 71.00 98 PRO A C 1
ATOM 759 O O . PRO A 1 98 ? 9.360 7.652 -6.392 1.00 71.00 98 PRO A O 1
ATOM 762 N N . ALA A 1 99 ? 7.622 7.210 -7.744 1.00 74.81 99 ALA A N 1
ATOM 763 C CA . ALA A 1 99 ? 6.799 8.272 -7.187 1.00 74.81 99 ALA A CA 1
ATOM 764 C C . ALA A 1 99 ? 6.400 7.920 -5.745 1.00 74.81 99 ALA A C 1
ATOM 766 O O . ALA A 1 99 ? 6.034 6.780 -5.455 1.00 74.81 99 ALA A O 1
ATOM 767 N N . GLY A 1 100 ? 6.488 8.911 -4.857 1.00 78.31 100 GLY A N 1
ATOM 768 C CA . GLY A 1 100 ? 5.937 8.824 -3.512 1.00 78.31 100 GLY A CA 1
ATOM 769 C C . GLY A 1 100 ? 4.411 8.909 -3.520 1.00 78.31 100 GLY A C 1
ATOM 770 O O . GLY A 1 100 ? 3.812 9.525 -4.408 1.00 78.31 100 GLY A O 1
ATOM 771 N N . GLN A 1 101 ? 3.786 8.335 -2.494 1.00 82.12 101 GLN A N 1
ATOM 772 C CA . GLN A 1 101 ? 2.340 8.417 -2.298 1.00 82.12 101 GLN A CA 1
ATOM 773 C C . GLN A 1 101 ? 1.957 9.793 -1.747 1.00 82.12 101 GLN A C 1
ATOM 775 O O . GLN A 1 101 ? 2.495 10.232 -0.730 1.00 82.12 101 GLN A O 1
ATOM 780 N N . ASN A 1 102 ? 0.972 10.436 -2.369 1.00 84.25 102 ASN A N 1
ATOM 781 C CA . ASN A 1 102 ? 0.361 11.663 -1.862 1.00 84.25 102 ASN A CA 1
ATOM 782 C C . ASN A 1 102 ? -0.650 11.350 -0.749 1.00 84.25 102 ASN A C 1
ATOM 784 O O . ASN A 1 102 ? -0.725 12.027 0.276 1.00 84.25 102 ASN A O 1
ATOM 788 N N . TRP A 1 103 ? -1.447 10.303 -0.945 1.00 87.12 103 TRP A N 1
ATOM 789 C CA . TRP A 1 103 ? -2.378 9.804 0.059 1.00 87.12 103 TRP A CA 1
ATOM 790 C C . TRP A 1 103 ? -2.682 8.330 -0.175 1.00 87.12 103 TRP A C 1
ATOM 792 O O . TRP A 1 103 ? -2.469 7.788 -1.260 1.00 87.12 103 TRP A O 1
ATOM 802 N N . VAL A 1 104 ? -3.180 7.680 0.868 1.00 89.31 104 VAL A N 1
ATOM 803 C CA . VAL A 1 104 ? -3.615 6.286 0.822 1.00 89.31 104 VAL A CA 1
ATOM 804 C C . VAL A 1 104 ? -5.051 6.180 1.299 1.00 89.31 104 VAL A C 1
ATOM 806 O O . VAL A 1 104 ? -5.477 6.909 2.198 1.00 89.31 104 VAL A O 1
ATOM 809 N N . ARG A 1 105 ? -5.804 5.269 0.688 1.00 91.94 105 ARG A N 1
ATOM 810 C CA . ARG A 1 105 ? -7.163 4.920 1.090 1.00 91.94 105 ARG A CA 1
ATOM 811 C C . ARG A 1 105 ? -7.183 3.479 1.550 1.00 91.94 105 ARG A C 1
ATOM 813 O O . ARG A 1 105 ? -6.824 2.587 0.791 1.00 91.94 105 ARG A O 1
ATOM 820 N N . ILE A 1 106 ? -7.633 3.259 2.771 1.00 90.81 106 ILE A N 1
ATOM 821 C CA . ILE A 1 106 ? -7.792 1.937 3.360 1.00 90.81 106 ILE A CA 1
ATOM 822 C C . ILE A 1 106 ? -9.285 1.688 3.492 1.00 90.81 106 ILE A C 1
ATOM 824 O O . ILE A 1 106 ? -9.998 2.449 4.143 1.00 90.81 106 ILE A O 1
ATOM 828 N N . GLU A 1 107 ? -9.763 0.631 2.862 1.00 93.12 107 GLU A N 1
ATOM 829 C CA . GLU A 1 107 ? -11.140 0.178 2.963 1.00 93.12 107 GLU A CA 1
ATOM 830 C C . GLU A 1 107 ? -11.173 -1.115 3.765 1.00 93.12 107 GLU A C 1
ATOM 832 O O . GLU A 1 107 ? -10.552 -2.104 3.389 1.00 93.12 107 GLU A O 1
ATOM 837 N N . MET A 1 108 ? -11.890 -1.111 4.883 1.00 91.94 108 MET A N 1
ATOM 838 C CA . MET A 1 108 ? -12.078 -2.279 5.732 1.00 91.94 108 MET A CA 1
ATOM 839 C C . MET A 1 108 ? -13.549 -2.633 5.805 1.00 91.94 108 MET A C 1
ATOM 841 O O . MET A 1 108 ? -14.390 -1.780 6.081 1.00 91.94 108 MET A O 1
ATOM 845 N N . LYS A 1 109 ? -13.857 -3.909 5.609 1.00 92.88 109 LYS A N 1
ATOM 846 C CA . LYS A 1 109 ? -15.200 -4.439 5.808 1.00 92.88 109 LYS A CA 1
ATOM 847 C C . LYS A 1 109 ? -15.233 -5.212 7.110 1.00 92.88 109 LYS A C 1
ATOM 849 O O . LYS A 1 109 ? -14.393 -6.086 7.311 1.00 92.88 109 LYS A O 1
ATOM 854 N N . HIS A 1 110 ? -16.176 -4.901 7.989 1.00 93.31 110 HIS A N 1
ATOM 855 C CA . HIS A 1 110 ? -16.337 -5.637 9.241 1.00 93.31 110 HIS A CA 1
ATOM 856 C C . HIS A 1 110 ? -17.403 -6.735 9.128 1.00 93.31 110 HIS A C 1
ATOM 858 O O . HIS A 1 110 ? -18.325 -6.669 8.303 1.00 93.31 110 HIS A O 1
ATOM 864 N N . LYS A 1 111 ? -17.282 -7.753 9.986 1.00 91.62 111 LYS A N 1
ATOM 865 C CA . LYS A 1 111 ? -18.295 -8.804 10.139 1.00 91.62 111 LYS A CA 1
ATOM 866 C C . LYS A 1 111 ? -19.607 -8.227 10.663 1.00 91.62 111 LYS A C 1
ATOM 868 O O . LYS A 1 111 ? -19.638 -7.156 11.264 1.00 91.62 111 LYS A O 1
ATOM 873 N N . GLU A 1 112 ? -20.699 -8.945 10.442 1.00 91.25 112 GLU A N 1
ATOM 874 C CA . GLU A 1 112 ? -21.999 -8.562 10.994 1.00 91.25 112 GLU A CA 1
ATOM 875 C C . GLU A 1 112 ? -21.949 -8.497 12.522 1.00 91.25 112 GLU A C 1
ATOM 877 O O . GLU A 1 112 ? -21.389 -9.377 13.176 1.00 91.25 112 GLU A O 1
ATOM 882 N N . THR A 1 113 ? -22.528 -7.435 13.073 1.00 89.38 113 THR A N 1
ATOM 883 C CA . THR A 1 113 ? -22.634 -7.206 14.512 1.00 89.38 113 THR A CA 1
ATOM 884 C C . THR A 1 113 ? -24.059 -7.479 14.974 1.00 89.38 113 THR A C 1
ATOM 886 O O . THR A 1 113 ? -25.020 -7.286 14.228 1.00 89.38 113 THR A O 1
ATOM 889 N N . SER A 1 114 ? -24.213 -7.931 16.219 1.00 85.88 114 SER A N 1
ATOM 890 C CA . SER A 1 114 ? -25.529 -8.159 16.831 1.00 85.88 114 SER A CA 1
ATOM 891 C C . SER A 1 114 ? -26.326 -6.869 17.005 1.00 85.88 114 SER A C 1
ATOM 893 O O . SER A 1 114 ? -27.551 -6.886 16.904 1.00 85.88 114 SER A O 1
ATOM 895 N N . ASN A 1 115 ? -25.627 -5.761 17.254 1.00 85.50 115 ASN A N 1
ATOM 896 C CA . ASN A 1 115 ? -26.214 -4.444 17.450 1.00 85.50 115 ASN A CA 1
ATOM 897 C C . ASN A 1 115 ? -25.786 -3.498 16.314 1.00 85.50 115 ASN A C 1
ATOM 899 O O . ASN A 1 115 ? -24.640 -3.582 15.857 1.00 85.50 115 ASN A O 1
ATOM 903 N N . PRO A 1 116 ? -26.673 -2.595 15.850 1.00 86.38 116 PRO A N 1
ATOM 904 C CA . PRO A 1 116 ? -26.293 -1.545 14.910 1.00 86.38 116 PRO A CA 1
ATOM 905 C C . PRO A 1 116 ? -25.205 -0.649 15.507 1.00 86.38 116 PRO A C 1
ATOM 907 O O . PRO A 1 116 ? -25.360 -0.155 16.621 1.00 86.38 116 PRO A O 1
ATOM 910 N N . LEU A 1 117 ? -24.127 -0.422 14.757 1.00 91.94 117 LEU A N 1
ATOM 911 C CA . LEU A 1 117 ? -23.028 0.442 15.187 1.00 91.94 117 LEU A CA 1
ATOM 912 C C . LEU A 1 117 ? -23.368 1.911 14.924 1.00 91.94 117 LEU A C 1
ATOM 914 O O . LEU A 1 117 ? -23.760 2.278 13.813 1.00 91.94 117 LEU A O 1
ATOM 918 N N . GLU A 1 118 ? -23.183 2.769 15.927 1.00 92.19 118 GLU A N 1
ATOM 919 C CA . GLU A 1 118 ? -23.350 4.212 15.760 1.00 92.19 118 GLU A CA 1
ATOM 920 C C . GLU A 1 118 ? -22.136 4.806 15.007 1.00 92.19 118 GLU A C 1
ATOM 922 O O . GLU A 1 118 ? -20.992 4.609 15.438 1.00 92.19 118 GLU A O 1
ATOM 927 N N . PRO A 1 119 ? -22.337 5.542 13.892 1.00 91.94 119 PRO A N 1
ATOM 928 C CA . PRO A 1 119 ? -21.236 6.007 13.047 1.00 91.94 119 PRO A CA 1
ATOM 929 C C . PRO A 1 119 ? -20.181 6.853 13.767 1.00 91.94 119 PRO A C 1
ATOM 931 O O . PRO A 1 119 ? -18.987 6.643 13.553 1.00 91.94 119 PRO A O 1
ATOM 934 N N . SER A 1 120 ? -20.582 7.787 14.636 1.00 91.25 120 SER A N 1
ATOM 935 C CA . SER A 1 120 ? -19.639 8.692 15.306 1.00 91.25 120 SER A CA 1
ATOM 936 C C . SER A 1 120 ? -18.762 7.972 16.334 1.00 91.25 120 SER A C 1
ATOM 938 O O . SER A 1 120 ? -17.600 8.330 16.541 1.00 91.25 120 SER A O 1
ATOM 940 N N . GLN A 1 121 ? -19.313 6.969 17.016 1.00 91.56 121 GLN A N 1
ATOM 941 C CA . GLN A 1 121 ? -18.601 6.124 17.962 1.00 91.56 121 GLN A CA 1
ATOM 942 C C . GLN A 1 121 ? -17.630 5.203 17.239 1.00 91.56 121 GLN A C 1
ATOM 944 O O . GLN A 1 121 ? -16.478 5.118 17.658 1.00 91.56 121 GLN A O 1
ATOM 949 N N . LEU A 1 122 ? -18.059 4.572 16.142 1.00 92.38 122 LEU A N 1
ATOM 950 C CA . LEU A 1 122 ? -17.180 3.748 15.322 1.00 92.38 122 LEU A CA 1
ATOM 951 C C . LEU A 1 122 ? -16.011 4.576 14.785 1.00 92.38 122 LEU A C 1
ATOM 953 O O . LEU A 1 122 ? -14.862 4.189 14.955 1.00 92.38 122 LEU A O 1
ATOM 957 N N . GLN A 1 123 ? -16.282 5.744 14.197 1.00 91.38 123 GLN A N 1
ATOM 958 C CA . GLN A 1 123 ? -15.236 6.639 13.696 1.00 91.38 123 GLN A CA 1
ATOM 959 C C . GLN A 1 123 ? -14.214 6.990 14.781 1.00 91.38 123 GLN A C 1
ATOM 961 O O . GLN A 1 123 ? -13.010 6.944 14.527 1.00 91.38 123 GLN A O 1
ATOM 966 N N . ARG A 1 124 ? -14.679 7.293 16.001 1.00 89.00 124 ARG A N 1
ATOM 967 C CA . ARG A 1 124 ? -13.801 7.548 17.151 1.00 89.00 124 ARG A CA 1
ATOM 968 C C . ARG A 1 124 ? -12.994 6.317 17.545 1.00 89.00 124 ARG A C 1
ATOM 970 O O . ARG A 1 124 ? -11.790 6.440 17.721 1.00 89.00 124 ARG A O 1
ATOM 977 N N . ALA A 1 125 ? -13.627 5.152 17.646 1.00 90.44 125 ALA A N 1
ATOM 978 C CA . ALA A 1 125 ? -12.953 3.906 18.000 1.00 90.44 125 ALA A CA 1
ATOM 979 C C . ALA A 1 125 ? -11.865 3.533 16.983 1.00 90.44 125 ALA A C 1
ATOM 981 O O . ALA A 1 125 ? -10.760 3.169 17.373 1.00 90.44 125 ALA A O 1
ATOM 982 N N . ILE A 1 126 ? -12.145 3.687 15.685 1.00 89.25 126 ILE A N 1
ATOM 983 C CA . ILE A 1 126 ? -11.169 3.469 14.613 1.00 89.25 126 ILE A CA 1
ATOM 984 C C . ILE A 1 126 ? -10.022 4.476 14.709 1.00 89.25 126 ILE A C 1
ATOM 986 O O . ILE A 1 126 ? -8.864 4.071 14.685 1.00 89.25 126 ILE A O 1
ATOM 990 N N . ALA A 1 127 ? -10.319 5.769 14.869 1.00 84.25 127 ALA A N 1
ATOM 991 C CA . ALA A 1 127 ? -9.286 6.791 15.018 1.00 84.25 127 ALA A CA 1
ATOM 992 C C . ALA A 1 127 ? -8.380 6.518 16.233 1.00 84.25 127 ALA A C 1
ATOM 994 O O . ALA A 1 127 ? -7.160 6.590 16.111 1.00 84.25 127 ALA A O 1
ATOM 995 N N . SER A 1 128 ? -8.956 6.142 17.377 1.00 83.25 128 SER A N 1
ATOM 996 C CA . SER A 1 128 ? -8.201 5.762 18.575 1.00 83.25 128 SER A CA 1
ATOM 997 C C . SER A 1 128 ? -7.362 4.500 18.363 1.00 83.25 128 SER A C 1
ATOM 999 O O . SER A 1 128 ? -6.187 4.496 18.711 1.00 83.25 128 SER A O 1
ATOM 1001 N N . ALA A 1 129 ? -7.904 3.464 17.720 1.00 82.81 129 ALA A N 1
ATOM 1002 C CA . ALA A 1 129 ? -7.163 2.231 17.447 1.00 82.81 129 ALA A CA 1
ATOM 1003 C C . ALA A 1 129 ? -5.976 2.440 16.487 1.00 82.81 129 ALA A C 1
ATOM 1005 O O . ALA A 1 129 ? -4.979 1.726 16.565 1.00 82.81 129 ALA A O 1
ATOM 1006 N N . ILE A 1 130 ? -6.063 3.417 15.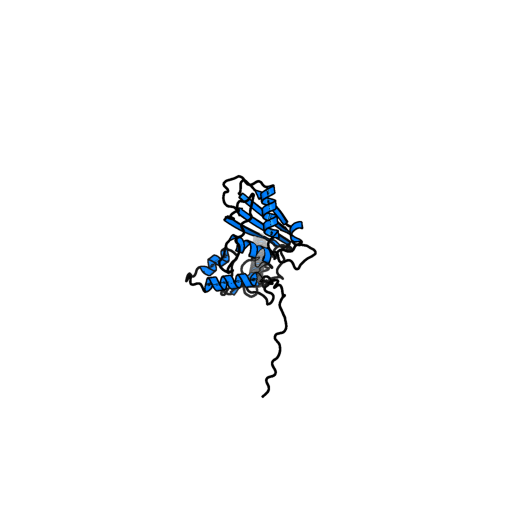579 1.00 78.38 130 ILE A N 1
ATOM 1007 C CA . ILE A 1 130 ? -4.936 3.820 14.725 1.00 78.38 130 ILE A CA 1
ATOM 1008 C C . ILE A 1 130 ? -3.891 4.580 15.550 1.00 78.38 130 ILE A C 1
ATOM 1010 O O . ILE A 1 130 ? -2.702 4.346 15.374 1.00 78.38 130 ILE A O 1
ATOM 1014 N N . GLN A 1 131 ? -4.319 5.460 16.460 1.00 74.44 131 GLN A N 1
ATOM 1015 C CA . GLN A 1 131 ? -3.430 6.254 17.320 1.00 74.44 131 GLN A CA 1
ATOM 1016 C C . GLN A 1 131 ? -2.642 5.420 18.325 1.00 74.44 131 GLN A C 1
ATOM 1018 O O . GLN A 1 131 ? -1.484 5.720 18.588 1.00 74.44 131 GLN A O 1
ATOM 1023 N N . GLU A 1 132 ? -3.270 4.396 18.900 1.00 72.88 132 GLU A N 1
ATOM 1024 C CA . GLU A 1 132 ? -2.641 3.506 19.884 1.00 72.88 132 GLU A CA 1
ATOM 1025 C C . GLU A 1 132 ? -1.534 2.638 19.282 1.00 72.88 132 GLU A C 1
ATOM 1027 O O . GLU A 1 132 ? -0.775 2.001 20.009 1.00 72.88 132 GLU A O 1
ATOM 1032 N N . ARG A 1 133 ? -1.395 2.614 17.954 1.00 70.94 133 ARG A N 1
ATOM 1033 C CA . ARG A 1 133 ? -0.235 1.993 17.331 1.00 70.94 133 ARG A CA 1
ATOM 1034 C C . ARG A 1 133 ? 0.974 2.890 17.567 1.00 70.94 133 ARG A C 1
ATOM 1036 O O . ARG A 1 133 ? 1.114 3.916 16.908 1.00 70.94 133 ARG A O 1
ATOM 1043 N N . ASP A 1 134 ? 1.880 2.423 18.428 1.00 51.41 134 ASP A N 1
ATOM 1044 C CA . ASP A 1 134 ? 3.163 3.033 18.847 1.00 51.41 134 ASP A CA 1
ATOM 1045 C C . ASP A 1 134 ? 4.095 3.517 17.706 1.00 51.41 134 ASP A C 1
ATOM 1047 O O . ASP A 1 134 ? 5.152 4.094 17.946 1.00 51.41 134 ASP A O 1
ATOM 1051 N N . ASN A 1 135 ? 3.703 3.294 16.454 1.00 56.84 135 ASN A N 1
ATOM 1052 C CA . ASN A 1 135 ? 4.473 3.467 15.230 1.00 56.84 135 ASN A CA 1
ATOM 1053 C C . ASN A 1 135 ? 3.819 4.438 14.232 1.00 56.84 135 ASN A C 1
ATOM 1055 O O . ASN A 1 135 ? 4.271 4.565 13.093 1.00 56.84 135 ASN A O 1
ATOM 1059 N N . VAL A 1 136 ? 2.732 5.096 14.635 1.00 59.66 136 VAL A N 1
ATOM 1060 C CA . VAL A 1 136 ? 2.040 6.105 13.837 1.00 59.66 136 VAL A CA 1
ATOM 1061 C C . VAL A 1 136 ? 2.572 7.488 14.205 1.00 59.66 136 VAL A C 1
ATOM 1063 O O . VAL A 1 136 ? 2.630 7.843 15.381 1.00 59.66 136 VAL A O 1
ATOM 1066 N N . ASP A 1 137 ? 2.967 8.275 13.196 1.00 60.78 137 ASP A N 1
ATOM 1067 C CA . ASP A 1 137 ? 3.356 9.680 13.372 1.00 60.78 137 ASP A CA 1
ATOM 1068 C C . ASP A 1 137 ? 2.290 10.403 14.221 1.00 60.78 137 ASP A C 1
ATOM 1070 O O . ASP A 1 137 ? 1.117 10.419 13.833 1.00 60.78 137 ASP A O 1
ATOM 1074 N N . PRO A 1 138 ? 2.649 11.017 15.363 1.00 57.75 138 PRO A N 1
ATOM 1075 C CA . PRO A 1 138 ? 1.690 11.701 16.230 1.00 57.75 138 PRO A CA 1
ATOM 1076 C C . PRO A 1 138 ? 0.904 12.818 15.514 1.00 57.75 138 PRO A C 1
ATOM 1078 O O . PRO A 1 138 ? -0.162 13.220 15.986 1.00 57.75 138 PRO A O 1
ATOM 1081 N N . ASN A 1 139 ? 1.377 13.297 14.357 1.00 58.19 139 ASN A N 1
ATOM 1082 C CA . ASN A 1 139 ? 0.692 14.288 13.524 1.00 58.19 139 ASN A CA 1
ATOM 1083 C C . ASN A 1 139 ? -0.303 13.693 12.506 1.00 58.19 139 ASN A C 1
ATOM 1085 O O . ASN A 1 139 ? -1.037 14.457 11.863 1.00 58.19 139 ASN A O 1
ATOM 1089 N N . LEU A 1 140 ? -0.389 12.361 12.378 1.00 63.47 140 LEU A N 1
ATOM 1090 C CA . LEU A 1 140 ? -1.253 11.671 11.407 1.00 63.47 140 LEU A CA 1
ATOM 1091 C C . LEU A 1 140 ? -2.746 11.980 11.617 1.00 63.47 140 LEU A C 1
ATOM 1093 O O . LEU A 1 140 ? -3.528 12.013 10.665 1.00 63.47 140 LEU A O 1
ATOM 1097 N N . ASN A 1 141 ? -3.142 12.285 12.855 1.00 59.16 141 ASN A N 1
ATOM 1098 C CA . ASN A 1 141 ? -4.529 12.555 13.249 1.00 59.16 141 ASN A CA 1
ATOM 1099 C C . ASN A 1 141 ? -5.170 13.719 12.494 1.00 59.16 141 ASN A C 1
ATOM 1101 O O . ASN A 1 141 ? -6.341 13.658 12.136 1.00 59.16 141 ASN A O 1
ATOM 1105 N N . SER A 1 142 ? -4.401 14.773 12.218 1.00 61.62 142 SER A N 1
ATOM 1106 C CA . SER A 1 142 ? -4.907 15.944 11.490 1.00 61.62 142 SER A CA 1
ATOM 1107 C C . SER A 1 142 ? -5.188 15.663 10.006 1.00 61.62 142 SER A C 1
ATOM 1109 O O . SER A 1 142 ? -5.780 16.498 9.323 1.00 61.62 142 SER A O 1
ATOM 1111 N N . LYS A 1 143 ? -4.761 14.495 9.506 1.00 75.56 143 LYS A N 1
ATOM 1112 C CA . LYS A 1 143 ? -4.771 14.115 8.084 1.00 75.56 143 LYS A CA 1
ATOM 1113 C C . LYS A 1 143 ? -5.430 12.766 7.823 1.00 75.56 143 LYS A C 1
ATOM 1115 O O . LYS A 1 143 ? -5.355 12.271 6.699 1.00 75.56 143 LYS A O 1
ATOM 1120 N N . THR A 1 144 ? -6.059 12.199 8.850 1.00 83.38 144 THR A N 1
ATOM 1121 C CA . THR A 1 144 ? -6.800 10.944 8.775 1.00 83.38 144 THR A CA 1
ATOM 1122 C C . THR A 1 144 ? -8.292 11.249 8.773 1.00 83.38 144 THR A C 1
ATOM 1124 O O . THR A 1 144 ? -8.825 11.791 9.739 1.00 83.38 144 THR A O 1
ATOM 1127 N N . GLU A 1 145 ? -8.972 10.908 7.686 1.00 89.25 145 GLU A N 1
ATOM 1128 C CA . GLU A 1 145 ? -10.420 11.042 7.549 1.00 89.25 145 GLU A CA 1
ATOM 1129 C C . GLU A 1 145 ? -11.052 9.649 7.599 1.00 89.25 145 GLU A C 1
ATOM 1131 O O . GLU A 1 145 ? -10.713 8.788 6.790 1.00 89.25 145 GLU A O 1
ATOM 1136 N N . VAL A 1 146 ? -11.967 9.419 8.547 1.00 91.56 146 VAL A N 1
ATOM 1137 C CA . VAL A 1 146 ? -12.668 8.135 8.702 1.00 91.56 146 VAL A CA 1
ATOM 1138 C C . VAL A 1 146 ? -14.129 8.299 8.295 1.00 91.56 146 VAL A C 1
ATOM 1140 O O . VAL A 1 146 ? -14.862 9.096 8.880 1.00 91.56 146 VAL A O 1
ATOM 1143 N N . LYS A 1 147 ? -14.579 7.514 7.319 1.00 94.62 147 LYS A N 1
ATOM 1144 C CA . LYS A 1 147 ? -15.975 7.419 6.871 1.00 94.62 147 LYS A CA 1
ATOM 1145 C C . LYS A 1 147 ? -16.509 6.025 7.154 1.00 94.62 147 LYS A C 1
ATOM 1147 O O . LYS A 1 147 ? -15.760 5.051 7.106 1.00 94.62 147 LYS A O 1
ATOM 1152 N N . TYR A 1 148 ? -17.807 5.939 7.413 1.00 95.44 148 TYR A N 1
ATOM 1153 C CA . TYR A 1 148 ? -18.487 4.670 7.614 1.00 95.44 148 TYR A CA 1
ATOM 1154 C C . TYR A 1 148 ? -19.766 4.607 6.790 1.00 95.44 148 TYR A C 1
ATOM 1156 O O . TYR A 1 148 ? -20.628 5.478 6.910 1.00 95.44 148 TYR A O 1
ATOM 1164 N N . ASP A 1 149 ? -19.863 3.573 5.964 1.00 94.25 149 ASP A N 1
ATOM 1165 C CA . ASP A 1 149 ? -21.075 3.177 5.264 1.00 94.25 149 ASP A CA 1
ATOM 1166 C C . ASP A 1 149 ? -21.707 2.002 6.021 1.00 94.25 149 ASP A C 1
ATOM 1168 O O . ASP A 1 149 ? -21.157 0.896 6.066 1.00 94.25 149 ASP A O 1
ATOM 1172 N N . VAL A 1 150 ? -22.853 2.274 6.647 1.00 92.44 150 VAL A N 1
ATOM 1173 C CA . VAL A 1 150 ? -23.577 1.320 7.496 1.00 92.44 150 VAL A CA 1
ATOM 1174 C C . VAL A 1 150 ? -24.118 0.152 6.670 1.00 92.44 150 VAL A C 1
ATOM 1176 O O . VAL A 1 150 ? -24.017 -0.999 7.095 1.00 92.44 150 VAL A O 1
ATOM 1179 N N . ASP A 1 151 ? -24.647 0.431 5.477 1.00 91.50 151 ASP A N 1
ATOM 1180 C CA . ASP A 1 151 ? -25.308 -0.563 4.628 1.00 91.50 151 ASP A CA 1
ATOM 1181 C C . ASP A 1 151 ? -24.287 -1.543 4.036 1.00 91.50 151 ASP A C 1
ATOM 1183 O O . ASP A 1 151 ? -24.532 -2.749 3.948 1.00 91.50 151 ASP A O 1
ATOM 1187 N N . ALA A 1 152 ? -23.104 -1.038 3.677 1.00 93.88 152 ALA A N 1
ATOM 1188 C CA . ALA A 1 152 ? -22.004 -1.845 3.160 1.00 93.88 152 ALA A CA 1
ATOM 1189 C C . ALA A 1 152 ? -21.110 -2.463 4.255 1.00 93.88 152 ALA A C 1
ATOM 1191 O O . ALA A 1 152 ? -20.251 -3.292 3.931 1.00 93.88 152 ALA A O 1
ATOM 1192 N N . ARG A 1 153 ? -21.290 -2.075 5.531 1.00 94.81 153 ARG A N 1
ATOM 1193 C CA . ARG A 1 153 ? -20.370 -2.374 6.653 1.00 94.81 153 ARG A CA 1
ATOM 1194 C C . ARG A 1 153 ? -18.928 -1.958 6.356 1.00 94.81 153 ARG A C 1
ATOM 1196 O O . ARG A 1 153 ? -17.973 -2.646 6.727 1.00 94.81 153 ARG A O 1
ATOM 1203 N N . LEU A 1 154 ? -18.782 -0.853 5.630 1.00 95.06 154 LEU A N 1
ATOM 1204 C CA . LEU A 1 154 ? -17.524 -0.433 5.029 1.00 95.06 154 LEU A CA 1
ATOM 1205 C C . LEU A 1 154 ? -16.967 0.782 5.764 1.00 95.06 154 LEU A C 1
ATOM 1207 O O . LEU A 1 154 ? -17.567 1.854 5.793 1.00 95.06 154 LEU A O 1
ATOM 1211 N N . ILE A 1 155 ? -15.778 0.617 6.322 1.00 95.06 155 ILE A N 1
ATOM 1212 C CA . ILE A 1 155 ? -14.988 1.670 6.946 1.00 95.06 155 ILE A CA 1
ATOM 1213 C C . ILE A 1 155 ? -13.974 2.141 5.908 1.00 95.06 155 ILE A C 1
ATOM 1215 O O . ILE A 1 155 ? -13.169 1.352 5.424 1.00 95.06 155 ILE A O 1
ATOM 1219 N N . THR A 1 156 ? -14.003 3.423 5.559 1.00 94.69 156 THR A N 1
ATOM 1220 C CA . THR A 1 156 ? -13.006 4.043 4.677 1.00 94.69 156 THR A CA 1
ATOM 1221 C C . THR A 1 156 ? -12.129 4.976 5.494 1.00 94.69 156 THR A C 1
ATOM 1223 O O . THR A 1 156 ? -12.641 5.875 6.156 1.00 94.69 156 THR A O 1
ATOM 1226 N N . ILE A 1 157 ? -10.817 4.791 5.420 1.00 91.94 157 ILE A N 1
ATOM 1227 C CA . ILE A 1 157 ? -9.817 5.643 6.058 1.00 91.94 157 ILE A CA 1
ATOM 1228 C C . ILE A 1 157 ? -8.968 6.263 4.955 1.00 91.94 157 ILE A C 1
ATOM 1230 O O . ILE A 1 157 ? -8.302 5.552 4.209 1.00 91.94 157 ILE A O 1
ATOM 1234 N N . GLU A 1 158 ? -8.978 7.584 4.846 1.00 90.88 158 GLU A N 1
ATOM 1235 C CA . GLU A 1 158 ? -8.060 8.318 3.979 1.00 90.88 158 GLU A CA 1
ATOM 1236 C C . GLU A 1 158 ? -6.952 8.922 4.836 1.00 90.88 158 GLU A C 1
ATOM 1238 O O . GLU A 1 158 ? -7.233 9.689 5.755 1.00 90.88 158 GLU A O 1
ATOM 1243 N N . VAL A 1 159 ? -5.698 8.597 4.529 1.00 87.62 159 VAL A N 1
ATOM 1244 C CA . VAL A 1 159 ? -4.521 9.148 5.206 1.00 87.62 159 VAL A CA 1
ATOM 1245 C C . VAL A 1 159 ? -3.733 9.969 4.196 1.00 87.62 159 VAL A C 1
ATOM 1247 O O . VAL A 1 159 ? -3.214 9.431 3.216 1.00 87.62 159 VAL A O 1
ATOM 1250 N N . ARG A 1 160 ? -3.661 11.285 4.411 1.00 86.06 160 ARG A N 1
ATOM 1251 C CA . ARG A 1 160 ? -2.943 12.204 3.515 1.00 86.06 160 ARG A CA 1
ATOM 1252 C C . ARG A 1 160 ? -1.537 12.485 4.024 1.00 86.06 160 ARG A C 1
ATOM 1254 O O . ARG A 1 160 ? -1.355 12.788 5.205 1.00 86.06 160 ARG A O 1
ATOM 1261 N N . LYS A 1 161 ? -0.559 12.442 3.118 1.00 79.81 161 LYS A N 1
ATOM 1262 C CA . LYS A 1 161 ? 0.833 12.759 3.431 1.00 79.81 161 LYS A CA 1
ATOM 1263 C C . LYS A 1 161 ? 0.966 14.218 3.844 1.00 79.81 161 LYS A C 1
ATOM 1265 O O . LYS A 1 161 ? 0.232 15.101 3.386 1.00 79.81 161 LYS A O 1
ATOM 1270 N N . ASN A 1 162 ? 1.915 14.489 4.731 1.00 74.00 162 ASN A N 1
ATOM 1271 C CA . ASN A 1 162 ? 2.291 15.857 5.023 1.00 74.00 162 ASN A CA 1
ATOM 1272 C C . ASN A 1 162 ? 3.152 16.452 3.895 1.00 74.00 162 ASN A C 1
ATOM 1274 O O . ASN A 1 162 ? 4.235 15.930 3.655 1.00 74.00 162 ASN A O 1
ATOM 1278 N N . PRO A 1 163 ? 2.736 17.557 3.242 1.00 68.19 163 PRO A N 1
ATOM 1279 C CA . PRO A 1 163 ? 3.570 18.194 2.221 1.00 68.19 163 PRO A CA 1
ATOM 1280 C C . PRO A 1 163 ? 4.917 18.681 2.776 1.00 68.19 163 PRO A C 1
ATOM 1282 O O . PRO A 1 163 ? 5.899 18.711 2.038 1.00 68.19 163 PRO A O 1
ATOM 1285 N N . ASP A 1 164 ? 4.974 19.019 4.068 1.00 66.25 164 ASP A N 1
ATOM 1286 C CA . ASP A 1 164 ? 6.189 19.505 4.731 1.00 66.25 164 ASP A CA 1
ATOM 1287 C C . ASP A 1 164 ? 7.082 18.375 5.273 1.00 66.25 164 ASP A C 1
ATOM 1289 O O . ASP A 1 164 ? 8.217 18.633 5.673 1.00 66.25 164 ASP A O 1
ATOM 1293 N N . ASP A 1 165 ? 6.594 17.129 5.290 1.00 65.94 165 ASP A N 1
ATOM 1294 C CA . ASP A 1 165 ? 7.353 15.965 5.753 1.00 65.94 165 ASP A CA 1
ATOM 1295 C C . ASP A 1 165 ? 7.381 14.868 4.685 1.00 65.94 165 ASP A C 1
ATOM 1297 O O . ASP A 1 165 ? 6.486 14.028 4.554 1.00 65.94 165 ASP A O 1
ATOM 1301 N N . GLN A 1 166 ? 8.464 14.873 3.911 1.00 63.78 166 GLN A N 1
ATOM 1302 C CA . GLN A 1 166 ? 8.693 13.883 2.864 1.00 63.78 166 GLN A CA 1
ATOM 1303 C C . GLN A 1 166 ? 9.140 12.520 3.406 1.00 63.78 166 GLN A C 1
ATOM 1305 O O . GLN A 1 166 ? 9.123 11.559 2.637 1.00 63.78 166 GLN A O 1
ATOM 1310 N N . THR A 1 167 ? 9.502 12.420 4.692 1.00 64.31 167 THR A N 1
ATOM 1311 C CA . THR A 1 167 ? 10.039 11.191 5.305 1.00 64.31 167 THR A CA 1
ATOM 1312 C C . THR A 1 167 ? 8.960 10.180 5.683 1.00 64.31 167 THR A C 1
ATOM 1314 O O . THR A 1 167 ? 9.266 9.022 5.960 1.00 64.31 167 THR A O 1
ATOM 1317 N N . GLN A 1 168 ? 7.692 10.595 5.648 1.00 71.62 168 GLN A N 1
ATOM 1318 C CA . GLN A 1 168 ? 6.558 9.734 5.942 1.00 71.62 168 GLN A CA 1
ATOM 1319 C C . GLN A 1 168 ? 6.340 8.690 4.836 1.00 71.62 168 GLN A C 1
ATOM 1321 O O . GLN A 1 168 ? 5.936 9.018 3.716 1.00 71.62 168 GLN A O 1
ATOM 1326 N N . ASP A 1 169 ? 6.563 7.423 5.186 1.00 77.06 169 ASP A N 1
ATOM 1327 C CA . ASP A 1 169 ? 6.289 6.264 4.339 1.00 77.06 169 ASP A CA 1
ATOM 1328 C C . ASP A 1 169 ? 4.889 5.698 4.638 1.00 77.06 169 ASP A C 1
ATOM 1330 O O . ASP A 1 169 ? 4.686 4.877 5.537 1.00 77.06 169 ASP A O 1
ATOM 1334 N N . LEU A 1 170 ? 3.893 6.152 3.871 1.00 83.12 170 LEU A N 1
ATOM 1335 C CA . LEU A 1 170 ? 2.518 5.647 3.972 1.00 83.12 170 LEU A CA 1
ATOM 1336 C C . LEU A 1 170 ? 2.396 4.181 3.522 1.00 83.12 170 LEU A C 1
ATOM 1338 O O . LEU A 1 170 ? 1.459 3.481 3.925 1.00 83.12 170 LEU A O 1
ATOM 1342 N N . SER A 1 171 ? 3.334 3.693 2.706 1.00 83.44 171 SER A N 1
ATOM 1343 C CA . SER A 1 171 ? 3.353 2.298 2.270 1.00 83.44 171 SER A CA 1
ATOM 1344 C C . SER A 1 171 ? 3.679 1.360 3.427 1.00 83.44 171 SER A C 1
ATOM 1346 O O . SER A 1 171 ? 3.041 0.319 3.573 1.00 83.44 171 SER A O 1
ATOM 1348 N N . LEU A 1 172 ? 4.592 1.776 4.303 1.00 84.19 172 LEU A N 1
ATOM 1349 C CA . LEU A 1 172 ? 4.954 1.038 5.503 1.00 84.19 172 LEU A CA 1
ATOM 1350 C C . LEU A 1 172 ? 3.778 0.939 6.476 1.00 84.19 172 LEU A C 1
ATOM 1352 O O . LEU A 1 172 ? 3.433 -0.154 6.922 1.00 84.19 172 LEU A O 1
ATOM 1356 N N . LEU A 1 173 ? 3.126 2.073 6.754 1.00 81.56 173 LEU A N 1
ATOM 1357 C CA . LEU A 1 173 ? 1.945 2.136 7.616 1.00 81.56 173 LEU A CA 1
ATOM 1358 C C . LEU A 1 173 ? 0.849 1.177 7.140 1.00 81.56 173 LEU A C 1
ATOM 1360 O O . LEU A 1 173 ? 0.356 0.349 7.905 1.00 81.56 173 LEU A O 1
ATOM 1364 N N . THR A 1 174 ? 0.473 1.297 5.867 1.00 84.44 174 THR A N 1
ATOM 1365 C CA . THR A 1 174 ? -0.608 0.494 5.282 1.00 84.44 174 THR A CA 1
ATOM 1366 C C . THR A 1 174 ? -0.272 -0.987 5.243 1.00 84.44 174 THR A C 1
ATOM 1368 O O . THR A 1 174 ? -1.156 -1.799 5.491 1.00 84.44 174 THR A O 1
ATOM 1371 N N . TYR A 1 175 ? 0.992 -1.341 5.008 1.00 84.50 175 TYR A N 1
ATOM 1372 C CA . TYR A 1 175 ? 1.428 -2.731 5.018 1.00 84.50 175 TYR A CA 1
ATOM 1373 C C . TYR A 1 175 ? 1.274 -3.369 6.400 1.00 84.50 175 TYR A C 1
ATOM 1375 O O . TYR A 1 175 ? 0.691 -4.442 6.515 1.00 84.50 175 TYR A O 1
ATOM 1383 N N . TYR A 1 176 ? 1.707 -2.693 7.470 1.00 80.06 176 TYR A N 1
ATOM 1384 C CA . TYR A 1 176 ? 1.484 -3.194 8.831 1.00 80.06 176 TYR A CA 1
ATOM 1385 C C . TYR A 1 176 ? -0.010 -3.296 9.164 1.00 80.06 176 TYR A C 1
ATOM 1387 O O . TYR A 1 176 ? -0.448 -4.304 9.712 1.00 80.06 176 TYR A O 1
ATOM 1395 N N . MET A 1 177 ? -0.818 -2.299 8.784 1.00 80.56 177 MET A N 1
ATOM 1396 C CA . MET A 1 177 ? -2.275 -2.368 8.964 1.00 80.56 177 MET A CA 1
ATOM 1397 C C . MET A 1 177 ? -2.899 -3.561 8.233 1.00 80.56 177 MET A C 1
ATOM 1399 O O . MET A 1 177 ? -3.744 -4.249 8.801 1.00 80.56 177 MET A O 1
ATOM 1403 N N . GLU A 1 178 ? -2.469 -3.834 7.003 1.00 81.81 178 GLU A N 1
ATOM 1404 C CA . GLU A 1 178 ? -2.912 -4.992 6.232 1.00 81.81 178 GLU A CA 1
ATOM 1405 C C . GLU A 1 178 ? -2.551 -6.308 6.930 1.00 81.81 178 GLU A C 1
ATOM 1407 O O . GLU A 1 178 ? -3.418 -7.168 7.106 1.00 81.81 178 GLU A O 1
ATOM 1412 N N . LYS A 1 179 ? -1.307 -6.451 7.402 1.00 77.38 179 LYS A N 1
ATOM 1413 C CA . LYS A 1 179 ? -0.861 -7.668 8.097 1.00 77.38 179 LYS A CA 1
ATOM 1414 C C . LYS A 1 179 ? -1.616 -7.925 9.401 1.00 77.38 179 LYS A C 1
ATOM 1416 O O . LYS A 1 179 ? -1.963 -9.075 9.675 1.00 77.38 179 LYS A O 1
ATOM 1421 N N . ASP A 1 180 ? -1.953 -6.877 10.148 1.00 74.25 180 ASP A N 1
ATOM 1422 C CA . ASP A 1 180 ? -2.701 -7.004 11.404 1.00 74.25 180 ASP A CA 1
ATOM 1423 C C . ASP A 1 180 ? -4.183 -7.368 11.205 1.00 74.25 180 ASP A C 1
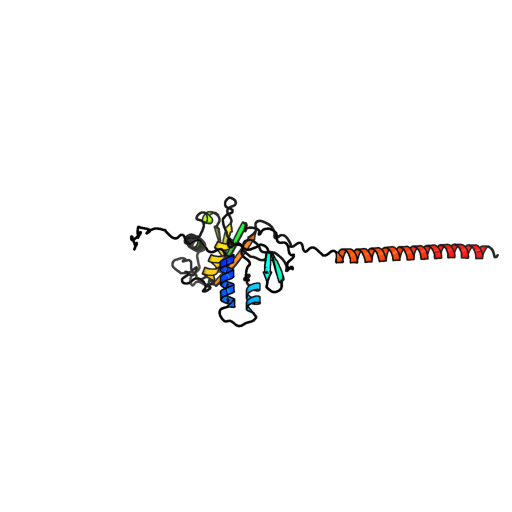ATOM 1425 O O . ASP A 1 180 ? -4.822 -7.891 12.123 1.00 74.25 180 ASP A O 1
ATOM 1429 N N . VAL A 1 181 ? -4.743 -7.095 10.020 1.00 75.31 181 VAL A N 1
ATOM 1430 C CA . VAL A 1 181 ? -6.107 -7.507 9.648 1.00 75.31 181 VAL A CA 1
ATOM 1431 C C . VAL A 1 181 ? -6.121 -8.925 9.080 1.00 75.31 181 VAL A C 1
ATOM 1433 O O . VAL A 1 181 ? -6.960 -9.733 9.474 1.00 75.31 181 VAL A O 1
ATOM 1436 N N . VAL A 1 182 ? -5.200 -9.242 8.165 1.00 68.19 182 VAL A N 1
ATOM 1437 C CA . VAL A 1 182 ? -5.188 -10.527 7.442 1.00 68.19 182 VAL A CA 1
ATOM 1438 C C . VAL A 1 182 ? -4.592 -11.663 8.291 1.00 68.19 182 VAL A C 1
ATOM 1440 O O . VAL A 1 182 ? -4.741 -12.826 7.931 1.00 68.19 182 VAL A O 1
ATOM 1443 N N . VAL A 1 183 ? -3.981 -11.355 9.445 1.00 56.59 183 VAL A N 1
ATOM 1444 C CA . VAL A 1 183 ? -3.309 -12.306 10.354 1.00 56.59 183 VAL A CA 1
ATOM 1445 C C . VAL A 1 183 ? -2.464 -13.303 9.560 1.00 56.59 183 VAL A C 1
ATOM 1447 O O . VAL A 1 183 ? -2.766 -14.493 9.460 1.00 56.59 183 VAL A O 1
ATOM 1450 N N . GLN A 1 184 ? -1.388 -12.809 8.956 1.00 54.03 184 GLN A N 1
ATOM 1451 C CA . GLN A 1 184 ? -0.381 -13.674 8.348 1.00 54.03 184 GLN A CA 1
ATOM 1452 C C . GLN A 1 184 ? 0.736 -13.935 9.363 1.00 54.03 184 GLN A C 1
ATOM 1454 O O . GLN A 1 184 ? 1.304 -13.015 9.942 1.00 54.03 184 GLN A O 1
ATOM 1459 N N . SER A 1 185 ? 1.014 -15.221 9.591 1.00 43.50 185 SER A N 1
ATOM 1460 C CA . SER A 1 185 ? 1.812 -15.828 10.673 1.00 43.50 185 SER A CA 1
ATOM 1461 C C . SER A 1 185 ? 3.315 -15.461 10.728 1.00 43.50 185 SER A C 1
ATOM 1463 O O . SER A 1 185 ? 4.107 -16.237 11.262 1.00 43.50 185 SER A O 1
ATOM 1465 N N . LEU A 1 186 ? 3.749 -14.334 10.160 1.00 48.84 186 LEU A N 1
ATOM 1466 C CA . LEU A 1 186 ? 5.173 -13.980 10.058 1.00 48.84 186 LEU A CA 1
ATOM 1467 C C . LEU A 1 186 ? 5.715 -13.230 11.280 1.00 48.84 186 LEU A C 1
ATOM 1469 O O . LEU A 1 186 ? 6.919 -13.250 11.521 1.00 48.84 186 LEU A O 1
ATOM 1473 N N . PHE A 1 187 ? 4.845 -12.630 12.091 1.00 49.69 187 PHE A N 1
ATOM 1474 C CA . PHE A 1 187 ? 5.240 -11.952 13.322 1.00 49.69 187 PHE A CA 1
ATOM 1475 C C . PHE A 1 187 ? 4.734 -12.748 14.520 1.00 49.69 187 PHE A C 1
ATOM 1477 O O . PHE A 1 187 ? 3.536 -12.815 14.797 1.00 49.69 187 PHE A O 1
ATOM 1484 N N . ASN A 1 188 ? 5.669 -13.402 15.206 1.00 43.00 188 ASN A N 1
ATOM 1485 C CA . ASN A 1 188 ? 5.397 -14.135 16.432 1.00 43.00 188 ASN A CA 1
ATOM 1486 C C . ASN A 1 188 ? 4.860 -13.129 17.473 1.00 43.00 188 ASN A C 1
ATOM 1488 O O . ASN A 1 188 ? 5.586 -12.221 17.868 1.00 43.00 188 ASN A O 1
ATOM 1492 N N . ASP A 1 189 ? 3.588 -13.285 17.858 1.00 49.91 189 ASP A N 1
ATOM 1493 C CA . ASP A 1 189 ? 2.847 -12.491 18.857 1.00 49.91 189 ASP A CA 1
ATOM 1494 C C . ASP A 1 189 ? 2.268 -11.115 18.433 1.00 49.91 189 ASP A C 1
ATOM 1496 O O . ASP A 1 189 ? 2.284 -10.174 19.228 1.00 49.91 189 ASP A O 1
ATOM 1500 N N . GLN A 1 190 ? 1.683 -10.965 17.233 1.00 56.41 190 GLN A N 1
ATOM 1501 C CA . GLN A 1 190 ? 0.955 -9.725 16.885 1.00 56.41 190 GLN A CA 1
ATOM 1502 C C . GLN A 1 190 ? -0.535 -9.707 17.273 1.00 56.41 190 GLN A C 1
ATOM 1504 O O . GLN A 1 190 ? -1.305 -10.636 17.022 1.00 56.41 190 GLN A O 1
ATOM 1509 N N . MET A 1 191 ? -0.933 -8.587 17.886 1.00 59.34 191 MET A N 1
ATOM 1510 C CA . MET A 1 191 ? -2.310 -8.222 18.214 1.00 59.34 191 MET A CA 1
ATOM 1511 C C . MET A 1 191 ? -3.108 -7.976 16.926 1.00 59.34 191 MET A C 1
ATOM 1513 O O . MET A 1 191 ? -2.842 -7.024 16.199 1.00 59.34 191 MET A O 1
ATOM 1517 N N . LYS A 1 192 ? -4.119 -8.810 16.665 1.00 72.88 192 LYS A N 1
ATOM 1518 C CA . LYS A 1 192 ? -5.084 -8.604 15.575 1.00 72.88 192 LYS A CA 1
ATOM 1519 C C . LYS A 1 192 ? -5.736 -7.220 15.690 1.00 72.88 192 LYS A C 1
ATOM 1521 O O . LYS A 1 192 ? -6.091 -6.797 16.794 1.00 72.88 192 LYS A O 1
ATOM 1526 N N . PHE A 1 193 ? -5.923 -6.525 14.566 1.00 79.44 193 PHE A N 1
ATOM 1527 C CA . PHE A 1 193 ? -6.624 -5.238 14.553 1.00 79.44 193 PHE A CA 1
ATOM 1528 C C . PHE A 1 193 ? -8.121 -5.442 14.843 1.00 79.44 193 PHE A C 1
ATOM 1530 O O . PHE A 1 193 ? -8.910 -5.753 13.952 1.00 79.44 193 PHE A O 1
ATOM 1537 N N . GLU A 1 194 ? -8.494 -5.291 16.116 1.00 83.25 194 GLU A N 1
ATOM 1538 C CA . GLU A 1 194 ? -9.852 -5.493 16.636 1.00 83.25 194 GLU A CA 1
ATOM 1539 C C . GLU A 1 194 ? -10.292 -4.272 17.459 1.00 83.25 194 GLU A C 1
ATOM 1541 O O . GLU A 1 194 ? -10.254 -4.301 18.696 1.00 83.25 194 GLU A O 1
ATOM 1546 N N . PRO A 1 195 ? -10.672 -3.164 16.799 1.00 86.06 195 PRO A N 1
ATOM 1547 C CA . PRO A 1 195 ? -11.098 -1.959 17.494 1.00 86.06 195 PRO A CA 1
ATOM 1548 C C . PRO A 1 195 ? -12.322 -2.257 18.364 1.00 86.06 195 PRO A C 1
ATOM 1550 O O . PRO A 1 195 ? -13.226 -2.993 17.968 1.00 86.06 195 PRO A O 1
ATOM 1553 N N . THR A 1 196 ? -12.349 -1.690 19.569 1.00 88.25 196 THR A N 1
ATOM 1554 C CA . THR A 1 196 ? -13.468 -1.879 20.499 1.00 88.25 196 THR A CA 1
ATOM 1555 C C . THR A 1 196 ? -14.489 -0.763 20.313 1.00 88.25 196 THR A C 1
ATOM 1557 O O . THR A 1 196 ? -14.167 0.411 20.490 1.00 88.25 196 THR A O 1
ATOM 1560 N N . VAL A 1 197 ? -15.727 -1.125 19.985 1.00 88.56 197 VAL A N 1
ATOM 1561 C CA . VAL A 1 197 ? -16.850 -0.202 19.784 1.00 88.56 197 VAL A CA 1
ATOM 1562 C C . VAL A 1 197 ? -17.927 -0.561 20.799 1.00 88.56 197 VAL A C 1
ATOM 1564 O O . VAL A 1 197 ? -18.368 -1.701 20.853 1.00 88.56 197 VAL A O 1
ATOM 1567 N N . GLU A 1 198 ? -18.288 0.384 21.668 1.00 85.81 198 GLU A N 1
ATOM 1568 C CA . GLU A 1 198 ? -19.255 0.164 22.763 1.00 85.81 198 GLU A CA 1
ATOM 1569 C C . GLU A 1 198 ? -18.951 -1.049 23.672 1.00 85.81 198 GLU A C 1
ATOM 1571 O O . GLU A 1 198 ? -19.839 -1.621 24.297 1.00 85.81 198 GLU A O 1
ATOM 1576 N N . GLY A 1 199 ? -17.675 -1.428 23.793 1.00 82.56 199 GLY A N 1
ATOM 1577 C CA . GLY A 1 199 ? -17.246 -2.572 24.606 1.00 82.56 199 GLY A CA 1
ATOM 1578 C C . GLY A 1 199 ? -17.280 -3.920 23.878 1.00 82.56 199 GLY A C 1
ATOM 1579 O O . GLY A 1 199 ? -16.831 -4.914 24.448 1.00 82.56 199 GLY A O 1
ATOM 1580 N N . GLU A 1 200 ? -17.736 -3.961 22.624 1.00 86.44 200 GLU A N 1
ATOM 1581 C CA . GLU A 1 200 ? -17.630 -5.126 21.747 1.00 86.44 200 GLU A CA 1
ATOM 1582 C C . GLU A 1 200 ? -16.417 -4.993 20.820 1.00 86.44 200 GLU A C 1
ATOM 1584 O O . GLU A 1 200 ? -16.112 -3.919 20.297 1.00 86.44 200 GLU A O 1
ATOM 1589 N N . LYS A 1 201 ? -15.700 -6.099 20.610 1.00 89.06 201 LYS A N 1
ATOM 1590 C CA . LYS A 1 201 ? -14.601 -6.147 19.644 1.00 89.06 201 LYS A CA 1
ATOM 1591 C C . LYS A 1 201 ? -15.158 -6.245 18.232 1.00 89.06 201 LYS A C 1
ATOM 1593 O O . LYS A 1 201 ? -15.939 -7.147 17.937 1.00 89.06 201 LYS A O 1
ATOM 1598 N N . LEU A 1 202 ? -14.703 -5.364 17.352 1.00 89.94 202 LEU A N 1
ATOM 1599 C CA . LEU A 1 202 ? -15.088 -5.384 15.954 1.00 89.94 202 LEU A CA 1
ATOM 1600 C C . LEU A 1 202 ? -14.132 -6.267 15.150 1.00 89.94 202 LEU A C 1
ATOM 1602 O O . LEU A 1 202 ? -12.953 -5.955 14.995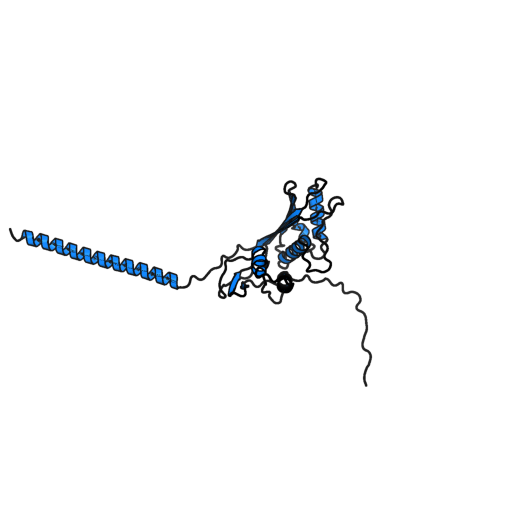 1.00 89.94 202 LEU A O 1
ATOM 1606 N N . GLU A 1 203 ? -14.651 -7.365 14.611 1.00 88.62 203 GLU A N 1
ATOM 1607 C CA . GLU A 1 203 ? -13.885 -8.231 13.721 1.00 88.62 203 GLU A CA 1
ATOM 1608 C C . GLU A 1 203 ? -13.907 -7.714 12.280 1.00 88.62 203 GLU A C 1
ATOM 1610 O O . GLU A 1 203 ? -14.973 -7.522 11.688 1.00 88.62 203 GLU A O 1
ATOM 1615 N N . ILE A 1 204 ? -12.724 -7.557 11.688 1.00 88.62 204 ILE A N 1
ATOM 1616 C CA . ILE A 1 204 ? -12.562 -7.164 10.287 1.00 88.62 204 ILE A CA 1
ATOM 1617 C C . ILE A 1 204 ? -12.540 -8.416 9.394 1.00 88.62 204 ILE A C 1
ATOM 1619 O O . ILE A 1 204 ? -11.833 -9.381 9.675 1.00 88.62 204 ILE A O 1
ATOM 1623 N N . GLU A 1 205 ? -13.367 -8.418 8.348 1.00 86.56 205 GLU A N 1
ATOM 1624 C CA . GLU A 1 205 ? -13.510 -9.487 7.349 1.00 86.56 205 GLU A CA 1
ATOM 1625 C C . GLU A 1 205 ? -12.482 -9.342 6.222 1.00 86.56 205 GLU A C 1
ATOM 1627 O O . GLU A 1 205 ? -11.866 -10.322 5.812 1.00 86.56 205 GLU A O 1
ATOM 1632 N N . SER A 1 206 ? -12.303 -8.122 5.714 1.00 86.31 206 SER A N 1
ATOM 1633 C CA . SER A 1 206 ? -11.402 -7.847 4.596 1.00 86.31 206 SER A CA 1
ATOM 1634 C C . SER A 1 206 ? -10.838 -6.436 4.667 1.00 86.31 206 SER A C 1
ATOM 1636 O O . SER A 1 206 ? -11.505 -5.523 5.158 1.00 86.31 206 SER A O 1
ATOM 1638 N N . ILE A 1 207 ? -9.650 -6.254 4.096 1.00 86.88 207 ILE A N 1
ATOM 1639 C CA . ILE A 1 207 ? -8.986 -4.964 3.918 1.00 86.88 207 ILE A CA 1
ATOM 1640 C C . ILE A 1 207 ? -8.563 -4.806 2.454 1.00 86.88 207 ILE A C 1
ATOM 1642 O O . ILE A 1 207 ? -8.118 -5.764 1.827 1.00 86.88 207 ILE A O 1
ATOM 1646 N N . MET A 1 208 ? -8.723 -3.606 1.908 1.00 88.31 208 MET A N 1
ATOM 1647 C CA . MET A 1 208 ? -8.188 -3.196 0.614 1.00 88.31 208 MET A CA 1
ATOM 1648 C C . MET A 1 208 ? -7.445 -1.878 0.789 1.00 88.31 208 MET A C 1
ATOM 1650 O O . MET A 1 208 ? -7.948 -0.955 1.431 1.00 88.31 208 MET A O 1
ATOM 1654 N N . VAL A 1 209 ? -6.250 -1.786 0.214 1.00 88.38 209 VAL A N 1
ATOM 1655 C CA . VAL A 1 209 ? -5.421 -0.582 0.264 1.00 88.38 209 VAL A CA 1
ATOM 1656 C C . VAL A 1 209 ? -5.262 -0.035 -1.147 1.00 88.38 209 VAL A C 1
ATOM 1658 O O . VAL A 1 209 ? -4.834 -0.745 -2.053 1.00 88.38 209 VAL A O 1
ATOM 1661 N N . TYR A 1 210 ? -5.577 1.244 -1.319 1.00 89.12 210 TYR A N 1
ATOM 1662 C CA . TYR A 1 210 ? -5.363 1.982 -2.555 1.00 89.12 210 TYR A CA 1
ATOM 1663 C C . TYR A 1 210 ? -4.312 3.061 -2.321 1.00 89.12 210 TYR A C 1
ATOM 1665 O O . TYR A 1 210 ? -4.435 3.887 -1.411 1.00 89.12 210 TYR A O 1
ATOM 1673 N N . TYR A 1 211 ? -3.294 3.061 -3.170 1.00 87.81 211 TYR A N 1
ATOM 1674 C CA . TYR A 1 211 ? -2.226 4.049 -3.173 1.00 87.81 211 TYR A CA 1
ATOM 1675 C C . TYR A 1 211 ? -2.519 5.109 -4.228 1.00 87.81 211 TYR A C 1
ATOM 1677 O O . TYR A 1 211 ? -2.909 4.777 -5.349 1.00 87.81 211 TYR A O 1
ATOM 1685 N N . VAL A 1 212 ? -2.366 6.383 -3.866 1.00 86.25 212 VAL A N 1
ATOM 1686 C CA . VAL A 1 212 ? -2.535 7.494 -4.802 1.00 86.25 212 VAL A CA 1
ATOM 1687 C C . VAL A 1 212 ? -1.269 8.332 -4.821 1.00 86.25 212 VAL A C 1
ATOM 1689 O O . VAL A 1 212 ? -0.947 9.028 -3.855 1.00 86.25 212 VAL A O 1
ATOM 1692 N N . ASP A 1 213 ? -0.554 8.244 -5.936 1.00 82.38 213 ASP A N 1
ATOM 1693 C CA . ASP A 1 213 ? 0.765 8.842 -6.115 1.00 82.38 213 ASP A CA 1
ATOM 1694 C C . ASP A 1 213 ? 0.709 10.353 -6.374 1.00 82.38 213 ASP A C 1
ATOM 1696 O O . ASP A 1 213 ? -0.284 10.900 -6.861 1.00 82.38 213 ASP A O 1
ATOM 1700 N N . GLU A 1 214 ? 1.801 11.050 -6.043 1.00 71.44 214 GLU A N 1
ATOM 1701 C CA . GLU A 1 214 ? 1.966 12.489 -6.311 1.00 71.44 214 GLU A CA 1
ATOM 1702 C C . GLU A 1 214 ? 2.035 12.816 -7.811 1.00 71.44 214 GLU A C 1
ATOM 1704 O O . GLU A 1 214 ? 1.692 13.924 -8.229 1.00 71.44 214 GLU A O 1
ATOM 1709 N N . LYS A 1 215 ? 2.492 11.863 -8.628 1.00 68.31 215 LYS A N 1
ATOM 1710 C CA . LYS A 1 215 ? 2.639 12.002 -10.079 1.00 68.31 215 LYS A CA 1
ATOM 1711 C C . LYS A 1 215 ? 1.791 10.946 -10.771 1.00 68.31 215 LYS A C 1
ATOM 1713 O O . LYS A 1 215 ? 1.736 9.809 -10.317 1.00 68.31 215 LYS A O 1
ATOM 1718 N N . GLU A 1 216 ? 1.166 11.312 -11.889 1.00 64.06 216 GLU A N 1
ATOM 1719 C CA . GLU A 1 216 ? 0.506 10.319 -12.738 1.00 64.06 216 GLU A CA 1
ATOM 1720 C C . GLU A 1 216 ? 1.527 9.267 -13.201 1.00 64.06 216 GLU A C 1
ATOM 1722 O O . GLU A 1 216 ? 2.666 9.636 -13.517 1.00 64.06 216 GLU A O 1
ATOM 1727 N N . PRO A 1 217 ? 1.141 7.979 -13.279 1.00 58.75 217 PRO A N 1
ATOM 1728 C CA . PRO A 1 217 ? 2.040 6.924 -13.715 1.00 58.75 217 PRO A CA 1
ATOM 1729 C C . PRO A 1 217 ? 2.610 7.256 -15.090 1.00 58.75 217 PRO A C 1
ATOM 1731 O O . PRO A 1 217 ? 1.881 7.389 -16.083 1.00 58.75 217 PRO A O 1
ATOM 1734 N N . THR A 1 218 ? 3.932 7.412 -15.160 1.00 54.56 218 THR A N 1
ATOM 1735 C CA . THR A 1 218 ? 4.601 7.661 -16.427 1.00 54.56 218 THR A CA 1
ATOM 1736 C C . THR A 1 218 ? 4.493 6.402 -17.268 1.00 54.56 218 THR A C 1
ATOM 1738 O O . THR A 1 218 ? 5.113 5.375 -17.001 1.00 54.56 218 THR A O 1
ATOM 1741 N N . LYS A 1 219 ? 3.641 6.464 -18.299 1.00 55.44 219 LYS A N 1
ATOM 1742 C CA . LYS A 1 219 ? 3.487 5.370 -19.258 1.00 55.44 219 LYS A CA 1
ATOM 1743 C C . LYS A 1 219 ? 4.868 4.997 -19.786 1.00 55.44 219 LYS A C 1
ATOM 1745 O O . LYS A 1 219 ? 5.519 5.813 -20.441 1.00 55.44 219 LYS A O 1
ATOM 1750 N N . SER A 1 220 ? 5.282 3.768 -19.480 1.00 55.38 220 SER A N 1
ATOM 1751 C CA . SER A 1 220 ? 6.502 3.136 -19.978 1.00 55.38 220 SER A CA 1
ATOM 1752 C C . SER A 1 220 ? 6.704 3.482 -21.454 1.00 55.38 220 SER A C 1
ATOM 1754 O O . SER A 1 220 ? 5.897 3.134 -22.321 1.00 55.38 220 SER A O 1
ATOM 1756 N N . LYS A 1 221 ? 7.774 4.226 -21.749 1.00 56.44 221 LYS A N 1
ATOM 1757 C CA . LYS A 1 221 ? 8.190 4.486 -23.126 1.00 56.44 221 LYS A CA 1
ATOM 1758 C C . LYS A 1 221 ? 8.981 3.273 -23.591 1.00 56.44 221 LYS A C 1
ATOM 1760 O O . LYS A 1 221 ? 10.202 3.246 -23.476 1.00 56.44 221 LYS A O 1
ATOM 1765 N N . GLN A 1 222 ? 8.294 2.271 -24.130 1.00 54.03 222 GLN A N 1
ATOM 1766 C CA . GLN A 1 222 ? 8.977 1.261 -24.928 1.00 54.03 222 GLN A CA 1
ATOM 1767 C C . GLN A 1 222 ? 9.548 1.951 -26.170 1.00 54.03 222 GLN A C 1
ATOM 1769 O O . GLN A 1 222 ? 8.816 2.516 -26.987 1.00 54.03 222 GLN A O 1
ATOM 1774 N N . THR A 1 223 ? 10.870 1.941 -26.309 1.00 50.94 223 THR A N 1
ATOM 1775 C CA . THR A 1 223 ? 11.552 2.373 -27.526 1.00 50.94 223 THR A CA 1
ATOM 1776 C C . THR A 1 223 ? 11.148 1.417 -28.641 1.00 50.94 223 THR A C 1
ATOM 1778 O O . THR A 1 223 ? 11.705 0.330 -28.776 1.00 50.94 223 THR A O 1
ATOM 1781 N N . LEU A 1 224 ? 10.146 1.805 -29.433 1.00 53.59 224 LEU A N 1
ATOM 1782 C CA . LEU A 1 224 ? 9.804 1.107 -30.667 1.00 53.59 224 LEU A CA 1
ATOM 1783 C C . LEU A 1 224 ? 11.070 1.048 -31.519 1.00 53.59 224 LEU A C 1
ATOM 1785 O O . LEU A 1 224 ? 11.595 2.068 -31.969 1.00 53.59 224 LEU A O 1
ATOM 1789 N N . THR A 1 225 ? 11.603 -0.159 -31.665 1.00 53.09 225 THR A N 1
ATOM 1790 C CA . THR A 1 225 ? 12.857 -0.393 -32.361 1.00 53.09 225 THR A CA 1
ATOM 1791 C C . THR A 1 225 ? 12.728 0.047 -33.815 1.00 53.09 225 THR A C 1
ATOM 1793 O O . THR A 1 225 ? 11.705 -0.138 -34.479 1.00 53.09 225 THR A O 1
ATOM 1796 N N . THR A 1 226 ? 13.809 0.638 -34.315 1.00 53.72 226 THR A N 1
ATOM 1797 C CA . THR A 1 226 ? 14.003 1.269 -35.629 1.00 53.72 226 THR A CA 1
ATOM 1798 C C . THR A 1 226 ? 13.484 0.459 -36.835 1.00 53.72 226 THR A C 1
ATOM 1800 O O . THR A 1 226 ? 13.294 1.019 -37.911 1.00 53.72 226 THR A O 1
ATOM 1803 N N . GLY A 1 227 ? 13.199 -0.839 -36.674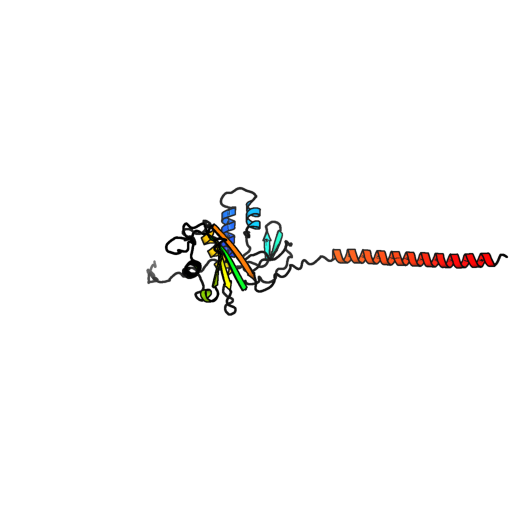 1.00 56.91 227 GLY A N 1
ATOM 1804 C CA . GLY A 1 227 ? 12.659 -1.721 -37.713 1.00 56.91 227 GLY A CA 1
ATOM 1805 C C . GLY A 1 227 ? 11.242 -1.383 -38.200 1.00 56.91 227 GLY A C 1
ATOM 1806 O O . GLY A 1 227 ? 10.942 -1.582 -39.375 1.00 56.91 227 GLY A O 1
ATOM 1807 N N . PHE A 1 228 ? 10.368 -0.821 -37.357 1.00 60.28 228 PHE A N 1
ATOM 1808 C CA . PHE A 1 228 ? 9.018 -0.429 -37.806 1.00 60.28 228 PHE A CA 1
ATOM 1809 C C . PHE A 1 228 ? 9.031 0.821 -38.703 1.00 60.28 228 PHE A C 1
ATOM 1811 O O . PHE A 1 228 ? 8.251 0.932 -39.656 1.00 60.28 228 PHE A O 1
ATOM 1818 N N . LEU A 1 229 ? 9.957 1.748 -38.440 1.00 58.53 229 LEU A N 1
ATOM 1819 C CA . LEU A 1 229 ? 10.132 2.967 -39.233 1.00 58.53 229 LEU A CA 1
ATOM 1820 C C . LEU A 1 229 ? 10.773 2.679 -40.600 1.00 58.53 229 LEU A C 1
ATOM 1822 O O . LEU A 1 229 ? 10.432 3.325 -41.590 1.00 58.53 229 LEU A O 1
ATOM 1826 N N . THR A 1 230 ? 11.654 1.679 -40.700 1.00 62.03 230 THR A N 1
ATOM 1827 C CA . THR A 1 230 ? 12.235 1.284 -41.994 1.00 62.03 230 THR A CA 1
ATOM 1828 C C . THR A 1 230 ? 11.221 0.567 -42.888 1.00 62.03 230 THR A C 1
ATOM 1830 O O . THR A 1 230 ? 11.164 0.853 -44.084 1.00 62.03 230 THR A O 1
ATOM 1833 N N . ALA A 1 231 ? 10.367 -0.301 -42.334 1.00 70.81 231 ALA A N 1
ATOM 1834 C CA . ALA A 1 231 ? 9.368 -1.039 -43.113 1.00 70.81 231 ALA A CA 1
ATOM 1835 C C . ALA A 1 231 ? 8.328 -0.112 -43.771 1.00 70.81 231 ALA A C 1
ATOM 1837 O O . ALA A 1 231 ? 8.011 -0.247 -44.956 1.00 70.81 231 ALA A O 1
ATOM 1838 N N . THR A 1 232 ? 7.838 0.873 -43.017 1.00 75.69 232 THR A N 1
ATOM 1839 C CA . THR A 1 232 ? 6.888 1.879 -43.519 1.00 75.69 232 THR A CA 1
ATOM 1840 C C . THR A 1 232 ? 7.517 2.778 -44.584 1.00 75.69 232 THR A C 1
ATOM 1842 O O . THR A 1 232 ? 6.906 2.998 -45.631 1.00 75.69 232 THR A O 1
ATOM 1845 N N . GLY A 1 233 ? 8.766 3.216 -44.390 1.00 79.31 233 GLY A N 1
ATOM 1846 C CA . GLY A 1 233 ? 9.503 3.997 -45.387 1.00 79.31 233 GLY A CA 1
ATOM 1847 C C . GLY A 1 233 ? 9.678 3.270 -46.728 1.00 79.31 233 GLY A C 1
ATOM 1848 O O . GLY A 1 233 ? 9.457 3.863 -47.786 1.00 79.31 233 GLY A O 1
ATOM 1849 N N . VAL A 1 234 ? 10.002 1.971 -46.704 1.00 84.62 234 VAL A N 1
ATOM 1850 C CA . VAL A 1 234 ? 10.149 1.159 -47.927 1.00 84.62 234 VAL A CA 1
ATOM 1851 C C . VAL A 1 234 ? 8.818 1.021 -48.670 1.00 84.62 234 VAL A C 1
ATOM 1853 O O . VAL A 1 234 ? 8.785 1.150 -49.895 1.00 84.62 234 VAL A O 1
ATOM 1856 N N . PHE A 1 235 ? 7.709 0.822 -47.952 1.00 86.88 235 PHE A N 1
ATOM 1857 C CA . PHE A 1 235 ? 6.386 0.684 -48.566 1.00 86.88 235 PHE A CA 1
ATOM 1858 C C . PHE A 1 235 ? 5.921 1.986 -49.241 1.00 86.88 235 PHE A C 1
ATOM 1860 O O . PHE A 1 235 ? 5.426 1.977 -50.372 1.00 86.88 235 PHE A O 1
ATOM 1867 N N . VAL A 1 236 ? 6.151 3.131 -48.592 1.00 91.06 236 VAL A N 1
ATOM 1868 C CA . VAL A 1 236 ? 5.851 4.454 -49.164 1.00 91.06 236 VAL A CA 1
ATOM 1869 C C . VAL A 1 236 ? 6.715 4.726 -50.401 1.00 91.06 236 VAL A C 1
ATOM 1871 O O . VAL A 1 236 ? 6.207 5.163 -51.431 1.00 91.06 236 VAL A O 1
ATOM 1874 N N . MET A 1 237 ? 8.007 4.397 -50.364 1.00 89.75 237 MET A N 1
ATOM 1875 C CA . MET A 1 237 ? 8.881 4.564 -51.531 1.00 89.75 237 MET A CA 1
ATOM 1876 C C . MET A 1 237 ? 8.465 3.673 -52.708 1.00 89.75 237 MET A C 1
ATOM 1878 O O . MET A 1 237 ? 8.406 4.147 -53.844 1.00 89.75 237 MET A O 1
ATOM 1882 N N . ALA A 1 238 ? 8.120 2.408 -52.456 1.00 92.50 238 ALA A N 1
ATOM 1883 C CA . ALA A 1 238 ? 7.674 1.485 -53.497 1.00 92.50 238 ALA A CA 1
ATOM 1884 C C . ALA A 1 238 ? 6.363 1.945 -54.160 1.00 92.50 238 ALA A C 1
ATOM 1886 O O . ALA A 1 238 ? 6.236 1.891 -55.386 1.00 92.50 238 ALA A O 1
ATOM 1887 N N . THR A 1 239 ? 5.409 2.452 -53.373 1.00 92.38 239 THR A N 1
ATOM 1888 C CA . THR A 1 239 ? 4.141 2.982 -53.902 1.00 92.38 239 THR A CA 1
ATOM 1889 C C . THR A 1 239 ? 4.351 4.250 -54.734 1.00 92.38 239 THR A C 1
ATOM 1891 O O . THR A 1 239 ? 3.814 4.341 -55.840 1.00 92.38 239 THR A O 1
ATOM 1894 N N . CYS A 1 240 ? 5.196 5.183 -54.286 1.00 94.56 240 CYS A N 1
ATOM 1895 C CA . CYS A 1 240 ? 5.555 6.379 -55.054 1.00 94.56 240 CYS A CA 1
ATOM 1896 C C . CYS A 1 240 ? 6.229 6.037 -56.393 1.00 94.56 240 CYS A C 1
ATOM 1898 O O . CYS A 1 240 ? 5.849 6.579 -57.433 1.00 94.56 240 CYS A O 1
ATOM 1900 N N . VAL A 1 241 ? 7.190 5.105 -56.393 1.00 95.44 241 VAL A N 1
ATOM 1901 C CA . VAL A 1 241 ? 7.853 4.640 -57.624 1.00 95.44 241 VAL A CA 1
ATOM 1902 C C . VAL A 1 241 ? 6.851 3.957 -58.558 1.00 95.44 241 VAL A C 1
ATOM 1904 O O . VAL A 1 241 ? 6.829 4.255 -59.753 1.00 95.44 241 VAL A O 1
ATOM 1907 N N . GLY A 1 242 ? 5.970 3.104 -58.029 1.00 94.19 242 GLY A N 1
ATOM 1908 C CA . GLY A 1 242 ? 4.913 2.460 -58.812 1.00 94.19 242 GLY A CA 1
ATOM 1909 C C . GLY A 1 242 ? 3.978 3.466 -59.491 1.00 94.19 242 GLY A C 1
ATOM 1910 O O . GLY A 1 242 ? 3.691 3.342 -60.684 1.00 94.19 242 GLY A O 1
ATOM 1911 N N . LEU A 1 243 ? 3.557 4.511 -58.772 1.00 95.25 243 LEU A N 1
ATOM 1912 C CA . LEU A 1 243 ? 2.716 5.579 -59.321 1.00 95.25 243 LEU A CA 1
ATOM 1913 C C . LEU A 1 243 ? 3.442 6.407 -60.391 1.00 95.25 243 LEU A C 1
ATOM 1915 O O . LEU A 1 243 ? 2.840 6.730 -61.417 1.00 95.25 243 LEU A O 1
ATOM 1919 N N . LEU A 1 244 ? 4.733 6.701 -60.202 1.00 94.69 244 LEU A N 1
ATOM 1920 C CA . LEU A 1 244 ? 5.556 7.389 -61.201 1.00 94.69 244 LEU A CA 1
ATOM 1921 C C . LEU A 1 244 ? 5.689 6.572 -62.491 1.00 94.69 244 LEU A C 1
ATOM 1923 O O . LEU A 1 244 ? 5.498 7.113 -63.580 1.00 94.69 244 LEU A O 1
ATOM 1927 N N . ILE A 1 245 ? 5.945 5.266 -62.386 1.00 94.31 245 ILE A N 1
ATOM 1928 C CA . ILE A 1 245 ? 6.025 4.374 -63.551 1.00 94.31 245 ILE A CA 1
ATOM 1929 C C . ILE A 1 245 ? 4.680 4.341 -64.290 1.00 94.31 245 ILE A C 1
ATOM 1931 O O . ILE A 1 245 ? 4.641 4.521 -65.509 1.00 94.31 245 ILE A O 1
ATOM 1935 N N . LEU A 1 246 ? 3.563 4.188 -63.570 1.00 92.69 246 LEU A N 1
ATOM 1936 C CA . LEU A 1 246 ? 2.223 4.210 -64.169 1.00 92.69 246 LEU A CA 1
ATOM 1937 C C . LEU A 1 246 ? 1.918 5.542 -64.867 1.00 92.69 246 LEU A C 1
ATOM 1939 O O . LEU A 1 246 ? 1.325 5.548 -65.949 1.00 92.69 246 LEU A O 1
ATOM 1943 N N . PHE A 1 247 ? 2.337 6.665 -64.283 1.00 93.69 247 PHE A N 1
ATOM 1944 C CA . PHE A 1 247 ? 2.191 7.986 -64.889 1.00 93.69 247 PHE A CA 1
ATOM 1945 C C . PHE A 1 247 ? 2.995 8.111 -66.191 1.00 93.69 247 PHE A C 1
ATOM 1947 O O . PHE A 1 247 ? 2.461 8.577 -67.200 1.00 93.69 247 PHE A O 1
ATOM 1954 N N . LEU A 1 248 ? 4.246 7.643 -66.205 1.00 90.88 248 LEU A N 1
ATOM 1955 C CA . LEU A 1 248 ? 5.099 7.671 -67.396 1.00 90.88 248 LEU A CA 1
ATOM 1956 C C . LEU A 1 248 ? 4.558 6.773 -68.517 1.00 90.88 248 LEU A C 1
ATOM 1958 O O . LEU A 1 248 ? 4.501 7.213 -69.666 1.00 90.88 248 LEU A O 1
ATOM 1962 N N . ILE A 1 249 ? 4.077 5.567 -68.192 1.00 89.44 249 ILE A N 1
ATOM 1963 C CA . ILE A 1 249 ? 3.436 4.666 -69.166 1.00 89.44 249 ILE A CA 1
ATOM 1964 C C . ILE A 1 249 ? 2.169 5.309 -69.739 1.00 89.44 249 ILE A C 1
ATOM 1966 O O . ILE A 1 249 ? 1.961 5.297 -70.954 1.00 89.44 249 ILE A O 1
ATOM 1970 N N . ARG A 1 250 ? 1.322 5.912 -68.890 1.00 85.88 250 ARG A N 1
ATOM 1971 C CA . ARG A 1 250 ? 0.119 6.630 -69.347 1.00 85.88 250 ARG A CA 1
ATOM 1972 C C . ARG A 1 250 ? 0.472 7.794 -70.266 1.00 85.88 250 ARG A C 1
ATOM 1974 O O . ARG A 1 250 ? -0.186 7.965 -71.289 1.00 85.88 250 ARG A O 1
ATOM 1981 N N . ARG A 1 251 ? 1.517 8.560 -69.945 1.00 85.75 251 ARG A N 1
ATOM 1982 C CA . ARG A 1 251 ? 1.985 9.679 -70.771 1.00 85.75 251 ARG A CA 1
ATOM 1983 C C . ARG A 1 251 ? 2.505 9.207 -72.130 1.00 85.75 251 ARG A C 1
ATOM 1985 O O . ARG A 1 251 ? 2.144 9.796 -73.142 1.00 85.75 251 ARG A O 1
ATOM 1992 N N . GLN A 1 252 ? 3.292 8.130 -72.171 1.00 82.94 252 GLN A N 1
ATOM 1993 C CA . GLN A 1 252 ? 3.768 7.557 -73.434 1.00 82.94 252 GLN A CA 1
ATOM 1994 C C . GLN A 1 252 ? 2.624 7.034 -74.302 1.00 82.94 252 GLN A C 1
ATOM 1996 O O . GLN A 1 252 ? 2.585 7.348 -75.489 1.00 82.94 252 GLN A O 1
ATOM 2001 N N . LYS A 1 253 ? 1.666 6.300 -73.716 1.00 80.50 253 LYS A N 1
ATOM 2002 C CA . LYS A 1 253 ? 0.475 5.843 -74.446 1.00 80.50 253 LYS A CA 1
ATOM 2003 C C . LYS A 1 253 ? -0.311 7.023 -75.014 1.00 80.50 253 LYS A C 1
ATOM 2005 O O . LYS A 1 253 ? -0.656 6.997 -76.187 1.00 80.50 253 LYS A O 1
ATOM 2010 N N . ARG A 1 254 ? -0.536 8.083 -74.229 1.00 74.56 254 ARG A N 1
ATOM 2011 C CA . ARG A 1 254 ? -1.256 9.283 -74.692 1.00 74.56 254 ARG A CA 1
ATOM 2012 C C . ARG A 1 254 ? -0.560 9.957 -75.881 1.00 74.56 254 ARG A C 1
ATOM 2014 O O . ARG A 1 254 ? -1.221 10.277 -76.858 1.00 74.56 254 ARG A O 1
ATOM 2021 N N . ASN A 1 255 ? 0.768 10.063 -75.834 1.00 72.38 255 ASN A N 1
ATOM 2022 C CA . ASN A 1 255 ? 1.563 10.606 -76.937 1.00 72.38 255 ASN A CA 1
ATOM 2023 C C . ASN A 1 255 ? 1.568 9.698 -78.187 1.00 72.38 255 ASN A C 1
ATOM 2025 O O . ASN A 1 255 ? 1.778 10.193 -79.290 1.00 72.38 255 ASN A O 1
ATOM 2029 N N . GLN A 1 256 ? 1.389 8.378 -78.041 1.00 70.31 256 GLN A N 1
ATOM 2030 C CA . GLN A 1 256 ? 1.234 7.465 -79.182 1.00 70.31 256 GLN A CA 1
ATOM 2031 C C . GLN A 1 256 ? -0.158 7.572 -79.815 1.00 70.31 256 GLN A C 1
ATOM 2033 O O . GLN A 1 256 ? -0.247 7.591 -81.039 1.00 70.31 256 GLN A O 1
ATOM 2038 N N . TYR A 1 257 ? -1.220 7.712 -79.012 1.00 64.31 257 TYR A N 1
ATOM 2039 C CA . TYR A 1 257 ? -2.574 7.955 -79.526 1.00 64.31 257 TYR A CA 1
ATOM 2040 C C . TYR A 1 257 ? -2.667 9.275 -80.308 1.00 64.31 257 TYR A C 1
ATOM 2042 O O . TYR A 1 257 ? -3.248 9.287 -81.387 1.00 64.31 257 TYR A O 1
ATOM 2050 N N . GLU A 1 258 ? -2.029 10.354 -79.836 1.00 61.28 258 GLU A N 1
ATOM 2051 C CA . GLU A 1 258 ? -1.963 11.628 -80.581 1.00 61.28 258 GLU A CA 1
ATOM 2052 C C . GLU A 1 258 ? -1.248 11.500 -81.936 1.00 61.28 258 GLU A C 1
ATOM 2054 O O . GLU A 1 258 ? -1.633 12.170 -82.887 1.00 61.28 258 GLU A O 1
ATOM 2059 N N . LYS A 1 259 ? -0.229 10.634 -82.048 1.00 60.00 259 LYS A N 1
ATOM 2060 C CA . LYS A 1 259 ? 0.511 10.418 -83.305 1.00 60.00 259 LYS A CA 1
ATOM 2061 C C . LYS A 1 259 ? -0.216 9.509 -84.298 1.00 60.00 259 LYS A C 1
ATOM 2063 O O . LYS A 1 259 ? -0.059 9.698 -85.496 1.00 60.00 259 LYS A O 1
ATOM 2068 N N . ALA A 1 260 ? -0.989 8.534 -83.819 1.00 60.66 260 ALA A N 1
ATOM 2069 C CA . ALA A 1 260 ? -1.800 7.674 -84.685 1.00 60.66 260 ALA A CA 1
ATOM 2070 C C . ALA A 1 260 ? -2.975 8.448 -85.309 1.00 60.66 260 ALA A C 1
ATOM 2072 O O . ALA A 1 260 ? -3.322 8.239 -86.466 1.00 60.66 260 ALA A O 1
ATOM 2073 N N . GLN A 1 261 ? -3.543 9.397 -84.561 1.00 56.78 261 GLN A N 1
ATOM 2074 C CA . GLN A 1 261 ? -4.662 10.209 -85.030 1.00 56.78 261 GLN A CA 1
ATOM 2075 C C . GLN A 1 261 ? -4.245 11.253 -86.082 1.00 56.78 261 GLN A C 1
ATOM 2077 O O . GLN A 1 261 ? -5.053 11.619 -86.929 1.00 56.78 261 GLN A O 1
ATOM 2082 N N . THR A 1 262 ? -2.990 11.720 -86.070 1.00 57.09 262 THR A N 1
ATOM 2083 C CA . THR A 1 262 ? -2.459 12.601 -87.122 1.00 57.09 262 THR A CA 1
ATOM 2084 C C . THR A 1 262 ? -2.024 11.852 -88.380 1.00 57.09 262 THR A C 1
ATOM 2086 O O . THR A 1 262 ? -2.174 12.416 -89.457 1.00 57.09 262 THR A O 1
ATOM 2089 N N . SER A 1 263 ? -1.566 10.596 -88.290 1.00 57.81 263 SER A N 1
ATOM 2090 C CA . SER A 1 263 ? -1.229 9.806 -89.487 1.00 57.81 263 SER A CA 1
ATOM 2091 C C . SER A 1 263 ? -2.457 9.349 -90.282 1.00 57.81 263 SER A C 1
ATOM 2093 O O . SER A 1 263 ? -2.382 9.263 -91.499 1.00 57.81 263 SER A O 1
ATOM 2095 N N . GLU A 1 264 ? -3.601 9.107 -89.630 1.00 57.56 264 GLU A N 1
ATOM 2096 C CA . GLU A 1 264 ? -4.858 8.768 -90.329 1.00 57.56 264 GLU A CA 1
ATOM 2097 C C . GLU A 1 264 ? -5.509 9.975 -91.038 1.00 57.56 264 GLU A C 1
ATOM 2099 O O . GLU A 1 264 ? -6.357 9.791 -91.906 1.00 57.56 264 GLU A O 1
ATOM 2104 N N . MET A 1 265 ? -5.110 11.212 -90.711 1.00 54.25 265 MET A N 1
ATOM 2105 C CA . MET A 1 265 ? -5.587 12.431 -91.389 1.00 54.25 265 MET A CA 1
ATOM 2106 C C . MET A 1 265 ? -4.725 12.848 -92.594 1.00 54.25 265 MET A C 1
ATOM 2108 O O . MET A 1 265 ? -5.078 13.806 -93.275 1.00 54.25 265 MET A O 1
ATOM 2112 N N . GLU A 1 266 ? -3.616 12.152 -92.864 1.00 55.09 266 GLU A N 1
ATOM 2113 C CA . GLU A 1 266 ? -2.711 12.430 -93.995 1.00 55.09 266 GLU A CA 1
ATOM 2114 C C . GLU A 1 266 ? -2.878 11.418 -95.152 1.00 55.09 266 GLU A C 1
ATOM 2116 O O . GLU A 1 266 ? -2.219 11.540 -96.181 1.00 55.09 266 GLU A O 1
ATOM 2121 N N . GLU A 1 267 ? -3.787 10.442 -95.015 1.00 53.72 267 GLU A N 1
ATOM 2122 C CA . GLU A 1 267 ? -4.068 9.397 -96.019 1.00 53.72 267 GLU A CA 1
ATOM 2123 C C . GLU A 1 267 ? -5.451 9.546 -96.708 1.00 53.72 267 GLU A C 1
ATOM 2125 O O . GLU A 1 267 ? -6.002 8.569 -97.218 1.00 53.72 267 GLU A O 1
ATOM 2130 N N . ILE A 1 268 ? -6.013 10.767 -96.754 1.00 48.81 268 ILE A N 1
ATOM 2131 C CA . ILE A 1 268 ? -7.230 11.122 -97.524 1.00 48.81 268 ILE A CA 1
ATOM 2132 C C . ILE A 1 268 ? -6.919 12.205 -98.558 1.00 48.81 268 ILE A C 1
ATOM 2134 O O . ILE A 1 268 ? -6.358 13.251 -98.163 1.00 48.81 268 ILE A O 1
#